Protein AF-A0A975U4R2-F1 (afdb_monomer_lite)

Structure (mmCIF, N/CA/C/O backbone):
data_AF-A0A975U4R2-F1
#
_entry.id   AF-A0A975U4R2-F1
#
loop_
_atom_site.group_PDB
_atom_site.id
_atom_site.type_symbol
_atom_site.label_atom_id
_atom_site.label_alt_id
_atom_site.label_comp_id
_atom_site.label_asym_id
_atom_site.label_entity_id
_atom_site.label_seq_id
_atom_site.pdbx_PDB_ins_code
_atom_site.Cartn_x
_atom_site.Cartn_y
_atom_site.Cartn_z
_atom_site.occupancy
_atom_site.B_iso_or_equiv
_atom_site.auth_seq_id
_atom_site.auth_comp_id
_atom_site.auth_asym_id
_atom_site.auth_atom_id
_atom_site.pdbx_PDB_model_num
ATOM 1 N N . MET A 1 1 ? -56.391 -4.829 39.766 1.00 62.28 1 MET A N 1
ATOM 2 C CA . MET A 1 1 ? -56.180 -4.933 38.301 1.00 62.28 1 MET A CA 1
ATOM 3 C C . MET A 1 1 ? -55.718 -3.611 37.673 1.00 62.28 1 MET A C 1
ATOM 5 O O . MET A 1 1 ? -54.663 -3.590 37.055 1.00 62.28 1 MET A O 1
ATOM 9 N N . LEU A 1 2 ? -56.421 -2.491 37.898 1.00 58.34 2 LEU A N 1
ATOM 10 C CA . LEU A 1 2 ? -56.101 -1.182 37.294 1.00 58.34 2 LEU A CA 1
ATOM 11 C C . LEU A 1 2 ? -54.727 -0.596 37.700 1.00 58.34 2 LEU A C 1
ATOM 13 O O . LEU A 1 2 ? -54.019 -0.041 36.864 1.00 58.34 2 LEU A O 1
ATOM 17 N N . GLY A 1 3 ? -54.318 -0.753 38.965 1.00 61.28 3 GLY A N 1
ATOM 18 C CA . GLY A 1 3 ? -53.015 -0.267 39.451 1.00 61.28 3 GLY A CA 1
ATOM 19 C C . GLY A 1 3 ? -51.815 -0.998 38.836 1.00 61.28 3 GLY A C 1
ATOM 20 O O . GLY A 1 3 ? -50.804 -0.376 38.520 1.00 61.28 3 GLY A O 1
ATOM 21 N N . LEU A 1 4 ? -51.959 -2.303 38.581 1.00 67.25 4 LEU A N 1
ATOM 22 C CA . LEU A 1 4 ? -50.925 -3.115 37.935 1.00 67.25 4 LEU A CA 1
ATOM 23 C C . LEU A 1 4 ? -50.748 -2.721 36.460 1.00 67.25 4 LEU A C 1
ATOM 25 O O . LEU A 1 4 ? -49.627 -2.664 35.960 1.00 67.25 4 LEU A O 1
ATOM 29 N N . LEU A 1 5 ? -51.858 -2.402 35.783 1.00 57.16 5 LEU A N 1
ATOM 30 C CA . LEU A 1 5 ? -51.864 -1.953 34.391 1.00 57.16 5 LEU A CA 1
ATOM 31 C C . LEU A 1 5 ? -51.196 -0.576 34.240 1.00 57.16 5 LEU A C 1
ATOM 33 O O . LEU A 1 5 ? -50.360 -0.395 33.360 1.00 57.16 5 LEU A O 1
ATOM 37 N N . LYS A 1 6 ? -51.497 0.370 35.144 1.00 51.03 6 LYS A N 1
ATOM 38 C CA . LYS A 1 6 ? -50.855 1.697 35.174 1.00 51.03 6 LYS A CA 1
ATOM 39 C C . LYS A 1 6 ? -49.347 1.608 35.415 1.00 51.03 6 LYS A C 1
ATOM 41 O O . LYS A 1 6 ? -48.592 2.321 34.761 1.00 51.03 6 LYS A O 1
ATOM 46 N N . LYS A 1 7 ? -48.905 0.715 36.310 1.00 69.69 7 LYS A N 1
ATOM 47 C CA . LYS A 1 7 ? -47.476 0.494 36.579 1.00 69.69 7 LYS A CA 1
ATOM 48 C C . LYS A 1 7 ? -46.746 -0.047 35.344 1.00 69.69 7 LYS A C 1
ATOM 50 O O . LYS A 1 7 ? -45.753 0.539 34.930 1.00 69.69 7 LYS A O 1
ATOM 55 N N . LYS A 1 8 ? -47.290 -1.088 34.701 1.00 69.00 8 LYS A N 1
ATOM 56 C CA . LYS A 1 8 ? -46.712 -1.661 33.471 1.00 69.00 8 LYS A CA 1
ATOM 57 C C . LYS A 1 8 ? -46.670 -0.663 32.312 1.00 69.00 8 LYS A C 1
ATOM 59 O O . LYS A 1 8 ? -45.694 -0.643 31.567 1.00 69.00 8 LYS A O 1
ATOM 64 N N . LEU A 1 9 ? -47.707 0.166 32.167 1.00 61.12 9 LEU A N 1
ATOM 65 C CA . LEU A 1 9 ? -47.753 1.202 31.135 1.00 61.12 9 LEU A CA 1
ATOM 66 C C . LEU A 1 9 ? -46.672 2.266 31.368 1.00 61.12 9 LEU A C 1
ATOM 68 O O . LEU A 1 9 ? -45.978 2.635 30.428 1.00 61.12 9 LEU A O 1
ATOM 72 N N . ARG A 1 10 ? -46.478 2.702 32.620 1.00 62.72 10 ARG A N 1
ATOM 73 C CA . ARG A 1 10 ? -45.435 3.671 32.984 1.00 62.72 10 ARG A CA 1
ATOM 74 C C . ARG A 1 10 ? -44.030 3.133 32.705 1.00 62.72 10 ARG A C 1
ATOM 76 O O . ARG A 1 10 ? -43.268 3.783 32.008 1.00 62.72 10 ARG A O 1
ATOM 83 N N . GLU A 1 11 ? -43.740 1.900 33.117 1.00 70.94 11 GLU A N 1
ATOM 84 C CA . GLU A 1 11 ? -42.451 1.243 32.840 1.00 70.94 11 GLU A CA 1
ATOM 85 C C . GLU A 1 11 ? -42.192 1.038 31.334 1.00 70.94 11 GLU A C 1
ATOM 87 O O . GLU A 1 11 ? -41.050 1.064 30.877 1.00 70.94 11 GLU A O 1
ATOM 92 N N . ALA A 1 12 ? -43.235 0.795 30.534 1.00 64.12 12 ALA A N 1
ATOM 93 C CA . ALA A 1 12 ? -43.109 0.687 29.081 1.00 64.12 12 ALA A CA 1
ATOM 94 C C . ALA A 1 12 ? -42.831 2.047 28.417 1.00 64.12 12 ALA A C 1
ATOM 96 O O . ALA A 1 12 ? -42.000 2.115 27.511 1.00 64.12 12 ALA A O 1
ATOM 97 N N . VAL A 1 13 ? -43.484 3.116 28.886 1.00 69.81 13 VAL A N 1
ATOM 98 C CA . VAL A 1 13 ? -43.231 4.492 28.433 1.00 69.81 13 VAL A CA 1
ATOM 99 C C . VAL A 1 13 ? -41.813 4.921 28.801 1.00 69.81 13 VAL A C 1
ATOM 101 O O . VAL A 1 13 ? -41.085 5.358 27.917 1.00 69.81 13 VAL A O 1
ATOM 104 N N . ASP A 1 14 ? -41.378 4.697 30.042 1.00 66.44 14 ASP A N 1
ATOM 105 C CA . ASP A 1 14 ? -40.034 5.067 30.501 1.00 66.44 14 ASP A CA 1
ATOM 106 C C . ASP A 1 14 ? -38.945 4.337 29.695 1.00 66.44 14 ASP A C 1
ATOM 108 O O . ASP A 1 14 ? -37.999 4.962 29.220 1.00 66.44 14 ASP A O 1
ATOM 112 N N . ARG A 1 15 ? -39.110 3.032 29.422 1.00 65.31 15 ARG A N 1
ATOM 113 C CA . ARG A 1 15 ? -38.182 2.278 28.553 1.00 65.31 15 ARG A CA 1
ATOM 114 C C . ARG A 1 15 ? -38.141 2.808 27.120 1.00 65.31 15 ARG A C 1
ATOM 116 O O . ARG A 1 15 ? -37.064 2.897 26.537 1.00 65.31 15 ARG A O 1
ATOM 123 N N . ARG A 1 16 ? -39.296 3.157 26.542 1.00 61.16 16 ARG A N 1
ATOM 124 C CA . ARG A 1 16 ? -39.385 3.707 25.178 1.00 61.16 16 ARG A CA 1
ATOM 125 C C . ARG A 1 16 ? -38.737 5.091 25.100 1.00 61.16 16 ARG A C 1
ATOM 127 O O . ARG A 1 16 ? -38.029 5.362 24.137 1.00 61.16 16 ARG A O 1
ATOM 134 N N . VAL A 1 17 ? -38.957 5.938 26.106 1.00 58.09 17 VAL A N 1
ATOM 135 C CA . VAL A 1 17 ? -38.355 7.275 26.209 1.00 58.09 17 VAL A CA 1
ATOM 136 C C . VAL A 1 17 ? -36.841 7.166 26.354 1.00 58.09 17 VAL A C 1
ATOM 138 O O . VAL A 1 17 ? -36.133 7.798 25.579 1.00 58.09 17 VAL A O 1
ATOM 141 N N . MET A 1 18 ? -36.338 6.308 27.246 1.00 46.59 18 MET A N 1
ATOM 142 C CA . MET A 1 18 ? -34.895 6.095 27.404 1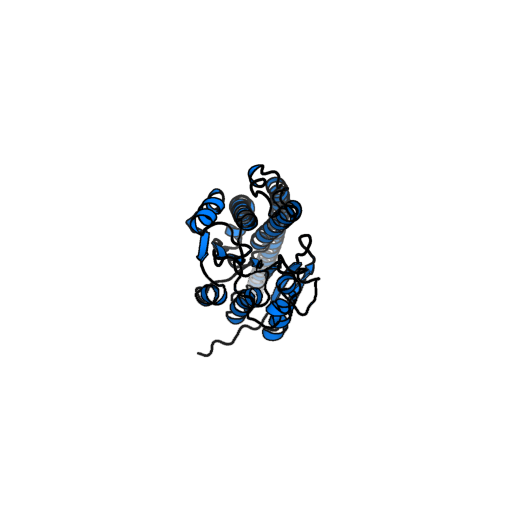.00 46.59 18 MET A CA 1
ATOM 143 C C . MET A 1 18 ? -34.253 5.564 26.119 1.00 46.59 18 MET A C 1
ATOM 145 O O . MET A 1 18 ? -33.234 6.089 25.696 1.00 46.59 18 MET A O 1
ATOM 149 N N . HIS A 1 19 ? -34.880 4.601 25.437 1.00 51.25 19 HIS A N 1
ATOM 150 C CA . HIS A 1 19 ? -34.378 4.090 24.158 1.00 51.25 19 HIS A CA 1
ATOM 151 C C . HIS A 1 19 ? -34.321 5.169 23.063 1.00 51.25 19 HIS A C 1
ATOM 153 O O . HIS A 1 19 ? -33.329 5.271 22.345 1.00 51.25 19 HIS A O 1
ATOM 159 N N . LEU A 1 20 ? -35.361 6.003 22.950 1.00 46.84 20 LEU A N 1
ATOM 160 C CA . LEU A 1 20 ? -35.392 7.115 21.995 1.00 46.84 20 LEU A CA 1
ATOM 161 C C . LEU A 1 20 ? -34.376 8.207 22.352 1.00 46.84 20 LEU A C 1
ATOM 163 O O . LEU A 1 20 ? -33.762 8.770 21.450 1.00 46.84 20 LEU A O 1
ATOM 167 N N . MET A 1 21 ? -34.173 8.488 23.643 1.00 40.03 21 MET A N 1
ATOM 168 C CA . MET A 1 21 ? -33.148 9.421 24.113 1.00 40.03 21 MET A CA 1
ATOM 169 C C . MET A 1 21 ? -31.747 8.905 23.802 1.00 40.03 21 MET A C 1
ATOM 171 O O . MET A 1 21 ? -30.967 9.663 23.243 1.00 40.03 21 MET A O 1
ATOM 175 N N . THR A 1 22 ? -31.446 7.630 24.062 1.00 40.78 22 THR A N 1
ATOM 176 C CA . THR A 1 22 ? -30.162 7.015 23.692 1.00 40.78 22 THR A CA 1
ATOM 177 C C . THR A 1 22 ? -29.929 7.105 22.186 1.00 40.78 22 THR A C 1
ATOM 179 O O . THR A 1 22 ? -28.934 7.674 21.769 1.00 40.78 22 THR A O 1
ATOM 182 N N . GLN A 1 23 ? -30.896 6.703 21.352 1.00 42.53 23 GLN A N 1
ATOM 183 C CA . GLN A 1 23 ? -30.763 6.825 19.893 1.00 42.53 23 GLN A CA 1
ATOM 184 C C . GLN A 1 23 ? -30.583 8.273 19.413 1.00 42.53 23 GLN A C 1
ATOM 186 O O . GLN A 1 23 ? -29.905 8.523 18.415 1.00 42.53 23 GLN A O 1
ATOM 191 N N . HIS A 1 24 ? -31.231 9.236 20.069 1.00 37.69 24 HIS A N 1
ATOM 192 C CA . HIS A 1 24 ? -31.111 10.647 19.719 1.00 37.69 24 HIS A CA 1
ATOM 193 C C . HIS A 1 24 ? -29.757 11.220 20.144 1.00 37.69 24 HIS A C 1
ATOM 195 O O . HIS A 1 24 ? -29.150 11.948 19.362 1.00 37.69 24 HIS A O 1
ATOM 201 N N . VAL A 1 25 ? -29.277 10.846 21.334 1.00 41.00 25 VAL A N 1
ATOM 202 C CA . VAL A 1 25 ? -27.939 11.162 21.841 1.00 41.00 25 VAL A CA 1
ATOM 203 C C . VAL A 1 25 ? -26.887 10.543 20.930 1.00 41.00 25 VAL A C 1
ATOM 205 O O . VAL A 1 25 ? -26.056 11.287 20.440 1.00 41.00 25 VAL A O 1
ATOM 208 N N . ASP A 1 26 ? -26.985 9.269 20.557 1.00 42.38 26 ASP A N 1
ATOM 209 C CA . ASP A 1 26 ? -26.039 8.612 19.643 1.00 42.38 26 ASP A CA 1
ATOM 210 C C . ASP A 1 26 ? -25.996 9.295 18.267 1.00 42.38 26 ASP A C 1
ATOM 212 O O . ASP A 1 26 ? -24.933 9.478 17.676 1.00 42.38 26 ASP A O 1
ATOM 216 N N . ARG A 1 27 ? -27.145 9.752 17.745 1.00 43.62 27 ARG A N 1
ATOM 217 C CA . ARG A 1 27 ? -27.193 10.523 16.487 1.00 43.62 27 ARG A CA 1
ATOM 218 C C . ARG A 1 27 ? -26.666 11.948 16.628 1.00 43.62 27 ARG A C 1
ATOM 220 O O . ARG A 1 27 ? -26.185 12.504 15.641 1.00 43.62 27 ARG A O 1
ATOM 227 N N . LEU A 1 28 ? -26.834 12.583 17.786 1.00 39.56 28 LEU A N 1
ATOM 228 C CA . LEU A 1 28 ? -26.305 13.919 18.076 1.00 39.56 28 LEU A CA 1
ATOM 229 C C . LEU A 1 28 ? -24.800 13.861 18.288 1.00 39.56 28 LEU A C 1
ATOM 231 O O . LEU A 1 28 ? -24.090 14.583 17.604 1.00 39.56 28 LEU A O 1
ATOM 235 N N . VAL A 1 29 ? -24.336 12.954 19.143 1.00 45.94 29 VAL A N 1
ATOM 236 C CA . VAL A 1 29 ? -22.928 12.629 19.366 1.00 45.94 29 VAL A CA 1
ATOM 237 C C . VAL A 1 29 ? -22.291 12.241 18.043 1.00 45.94 29 VAL A C 1
ATOM 239 O O . VAL A 1 29 ? -21.337 12.881 17.643 1.00 45.94 29 VAL A O 1
ATOM 242 N N . GLY A 1 30 ? -22.876 11.322 17.274 1.00 42.00 30 GLY A N 1
ATOM 243 C CA . GLY A 1 30 ? -22.347 10.953 15.962 1.00 42.00 30 GLY A CA 1
ATOM 244 C C . GLY A 1 30 ? -22.301 12.114 14.960 1.00 42.00 30 GLY A C 1
ATOM 245 O O . GLY A 1 30 ? -21.400 12.161 14.133 1.00 42.00 30 GLY A O 1
ATOM 246 N N . ARG A 1 31 ? -23.246 13.067 15.005 1.00 46.72 31 ARG A N 1
ATOM 247 C CA . ARG A 1 31 ? -23.202 14.276 14.156 1.00 46.72 31 ARG A CA 1
ATOM 248 C C . ARG A 1 31 ? -22.157 15.284 14.625 1.00 46.72 31 ARG A C 1
ATOM 250 O O . ARG A 1 31 ? -21.470 15.832 13.778 1.00 46.72 31 ARG A O 1
ATOM 257 N N . LEU A 1 32 ? -22.047 15.511 15.930 1.00 45.94 32 LEU A N 1
ATOM 258 C CA . LEU A 1 32 ? -21.044 16.386 16.540 1.00 45.94 32 LEU A CA 1
ATOM 259 C C . LEU A 1 32 ? -19.639 15.843 16.301 1.00 45.94 32 LEU A C 1
ATOM 261 O O . LEU A 1 32 ? -18.788 16.583 15.840 1.00 45.94 32 LEU A O 1
ATOM 265 N N . VAL A 1 33 ? -19.445 14.541 16.507 1.00 50.06 33 VAL A N 1
ATOM 266 C CA . VAL A 1 33 ? -18.210 13.822 16.200 1.00 50.06 33 VAL A CA 1
ATOM 267 C C . VAL A 1 33 ? -17.897 13.944 14.711 1.00 50.06 33 VAL A C 1
ATOM 269 O O . VAL A 1 33 ? -16.823 14.407 14.383 1.00 50.06 33 VAL A O 1
ATOM 272 N N . ARG A 1 34 ? -18.834 13.673 13.790 1.00 51.69 34 ARG A N 1
ATOM 273 C CA . ARG A 1 34 ? -18.576 13.850 12.345 1.00 51.69 34 ARG A CA 1
ATOM 274 C C . ARG A 1 34 ? -18.271 15.291 11.931 1.00 51.69 34 ARG A C 1
ATOM 276 O O . ARG A 1 34 ? -17.441 15.480 11.054 1.00 51.69 34 ARG A O 1
ATOM 283 N N . GLN A 1 35 ? -18.945 16.284 12.511 1.00 52.00 35 GLN A N 1
ATOM 284 C CA . GLN A 1 35 ? -18.679 17.693 12.210 1.00 52.00 35 GLN A CA 1
ATOM 285 C C . GLN A 1 35 ? -17.310 18.106 12.742 1.00 52.00 35 GLN A C 1
ATOM 287 O O . GLN A 1 35 ? -16.526 18.687 12.009 1.00 52.00 35 GLN A O 1
ATOM 292 N N . GLN A 1 36 ? -17.003 17.741 13.983 1.00 52.78 36 GLN A N 1
ATOM 293 C CA . GLN A 1 36 ? -15.712 18.010 14.591 1.00 52.78 36 GLN A CA 1
ATOM 294 C C . GLN A 1 36 ? -14.584 17.290 13.850 1.00 52.78 36 GLN A C 1
ATOM 296 O O . GLN A 1 36 ? -13.558 17.896 13.587 1.00 52.78 36 GLN A O 1
ATOM 301 N N . MET A 1 37 ? -14.811 16.054 13.406 1.00 53.97 37 MET A N 1
ATOM 302 C CA . MET A 1 37 ? -13.881 15.327 12.547 1.00 53.97 37 MET A CA 1
ATOM 303 C C . MET A 1 37 ? -13.734 15.993 11.182 1.00 53.97 37 MET A C 1
ATOM 305 O O . MET A 1 37 ? -12.632 16.025 10.663 1.00 53.97 37 MET A O 1
ATOM 309 N N . ALA A 1 38 ? -14.797 16.543 10.590 1.00 55.06 38 ALA A N 1
ATOM 310 C CA . ALA A 1 38 ? -14.693 17.307 9.347 1.00 55.06 38 ALA A CA 1
ATOM 311 C C . ALA A 1 38 ? -13.878 18.600 9.538 1.00 55.06 38 ALA A C 1
ATOM 313 O O . ALA A 1 38 ? -13.032 18.911 8.704 1.00 55.06 38 ALA A O 1
ATOM 314 N N . ASP A 1 39 ? -14.080 19.308 10.649 1.00 55.25 39 ASP A N 1
ATOM 315 C CA . ASP A 1 39 ? -13.330 20.519 10.995 1.00 55.25 39 ASP A CA 1
ATOM 316 C C . ASP A 1 39 ? -11.854 20.187 11.316 1.00 55.25 39 ASP A C 1
ATOM 318 O O . ASP A 1 39 ? -10.938 20.900 10.903 1.00 55.25 39 ASP A O 1
ATOM 322 N N . GLU A 1 40 ? -11.602 19.064 11.995 1.00 55.19 40 GLU A N 1
ATOM 323 C CA . GLU A 1 40 ? -10.268 18.518 12.262 1.00 55.19 40 GLU A CA 1
ATOM 324 C C . GLU A 1 40 ? -9.593 18.048 10.970 1.00 55.19 40 GLU A C 1
ATOM 326 O O . GLU A 1 40 ? -8.418 18.334 10.784 1.00 55.19 40 GLU A O 1
ATOM 331 N N . LEU A 1 41 ? -10.314 17.411 10.041 1.00 55.06 41 LEU A N 1
ATOM 332 C CA . LEU A 1 41 ? -9.821 17.042 8.708 1.00 55.06 41 LEU A CA 1
ATOM 333 C C . LEU A 1 41 ? -9.442 18.271 7.876 1.00 55.06 41 LEU A C 1
ATOM 335 O O . LEU A 1 41 ? -8.426 18.254 7.185 1.00 55.06 41 LEU A O 1
ATOM 339 N N . GLU A 1 42 ? -10.214 19.350 7.961 1.00 59.06 42 GLU A N 1
ATOM 340 C CA . GLU A 1 42 ? -9.899 20.603 7.272 1.00 59.06 42 GLU A CA 1
ATOM 341 C C . GLU A 1 42 ? -8.670 21.295 7.895 1.00 59.06 42 GLU A C 1
ATOM 343 O O . GLU A 1 42 ? -7.787 21.776 7.184 1.00 59.06 42 GLU A O 1
ATOM 348 N N . SER A 1 43 ? -8.542 21.254 9.225 1.00 51.91 43 SER A N 1
ATOM 349 C CA . SER A 1 43 ? -7.335 21.691 9.941 1.00 51.91 43 SER A CA 1
ATOM 350 C C . SER A 1 43 ? -6.108 20.834 9.581 1.00 51.91 43 SER A C 1
ATOM 352 O O . SER A 1 43 ? -5.027 21.361 9.305 1.00 51.91 43 SER A O 1
ATOM 354 N N . LEU A 1 44 ? -6.288 19.510 9.497 1.00 51.88 44 LEU A N 1
ATOM 355 C CA . LEU A 1 44 ? -5.279 18.545 9.058 1.00 51.88 44 LEU A CA 1
ATOM 356 C C . LEU A 1 44 ? -4.806 18.863 7.639 1.00 51.88 44 LEU A C 1
ATOM 358 O O . LEU A 1 44 ? -3.603 18.894 7.407 1.00 51.88 44 LEU A O 1
ATOM 362 N N . ARG A 1 45 ? -5.714 19.169 6.706 1.00 54.31 45 ARG A N 1
ATOM 363 C CA . ARG A 1 45 ? -5.367 19.578 5.334 1.00 54.31 45 ARG A CA 1
ATOM 364 C C . ARG A 1 45 ? -4.478 20.821 5.298 1.00 54.31 45 ARG A C 1
ATOM 366 O O . ARG A 1 45 ? -3.518 20.846 4.532 1.00 54.31 45 ARG A O 1
ATOM 373 N N . GLY A 1 46 ? -4.728 21.806 6.163 1.00 47.78 46 GLY A N 1
ATOM 374 C CA . GLY A 1 46 ? -3.855 22.975 6.322 1.00 47.78 46 GLY A CA 1
ATOM 375 C C . GLY A 1 46 ? -2.465 22.633 6.879 1.00 47.78 46 GLY A C 1
ATOM 376 O O . GLY A 1 46 ? -1.470 23.222 6.463 1.00 47.78 46 GLY A O 1
ATOM 377 N N . GLY A 1 47 ? -2.380 21.650 7.783 1.00 42.75 47 GLY A N 1
ATOM 378 C CA . GLY A 1 47 ? -1.126 21.159 8.369 1.00 42.75 47 GLY A CA 1
ATOM 379 C C . GLY A 1 47 ? -0.370 20.124 7.525 1.00 42.75 47 GLY A C 1
ATOM 380 O O . GLY A 1 47 ? 0.804 19.872 7.792 1.00 42.75 47 GLY A O 1
ATOM 381 N N . LEU A 1 48 ? -1.015 19.529 6.519 1.00 45.91 48 LEU A N 1
ATOM 382 C CA . LEU A 1 48 ? -0.446 18.583 5.550 1.00 45.91 48 LEU A CA 1
ATOM 383 C C . LEU A 1 48 ? 0.116 19.277 4.300 1.00 45.91 48 LEU A C 1
ATOM 385 O O . LEU A 1 48 ? 0.645 18.592 3.425 1.00 45.91 48 LEU A O 1
ATOM 389 N N . ALA A 1 49 ? 0.020 20.611 4.211 1.00 44.69 49 ALA A N 1
ATOM 390 C CA . ALA A 1 49 ? 0.590 21.387 3.116 1.00 44.69 49 ALA A CA 1
ATOM 391 C C . ALA A 1 49 ? 2.068 21.014 2.899 1.00 44.69 49 ALA A C 1
ATOM 393 O O . ALA A 1 49 ? 2.888 21.039 3.823 1.00 44.69 49 ALA A O 1
ATOM 394 N N . VAL A 1 50 ? 2.374 20.624 1.660 1.00 46.25 50 VAL A N 1
ATOM 395 C CA . VAL A 1 50 ? 3.606 19.946 1.220 1.00 46.25 50 VAL A CA 1
ATOM 396 C C . VAL A 1 50 ? 4.775 20.928 1.032 1.00 46.25 50 VAL A C 1
ATOM 398 O O . VAL A 1 50 ? 5.689 20.688 0.253 1.00 46.25 50 VAL A O 1
ATOM 401 N N . ASP A 1 51 ? 4.782 22.034 1.776 1.00 43.69 51 ASP A N 1
ATOM 402 C CA . ASP A 1 51 ? 5.860 23.029 1.767 1.00 43.69 51 ASP A CA 1
ATOM 403 C C . ASP A 1 51 ? 6.919 22.695 2.834 1.00 43.69 51 ASP A C 1
ATOM 405 O O . ASP A 1 51 ? 7.369 23.561 3.585 1.00 43.69 51 ASP A O 1
ATOM 409 N N . ASP A 1 52 ? 7.313 21.420 2.948 1.00 44.72 52 ASP A N 1
ATOM 410 C CA . ASP A 1 52 ? 8.510 21.067 3.714 1.00 44.72 52 ASP A CA 1
ATOM 411 C C . ASP A 1 52 ? 9.734 21.213 2.793 1.00 44.72 52 ASP A C 1
ATOM 413 O O . ASP A 1 52 ? 9.897 20.410 1.871 1.00 44.72 52 ASP A O 1
ATOM 417 N N . PRO A 1 53 ? 10.632 22.190 3.014 1.00 41.19 53 PRO A N 1
ATOM 418 C CA . PRO A 1 53 ? 11.834 22.352 2.196 1.00 41.19 53 PRO A CA 1
ATOM 419 C C . PRO A 1 53 ? 12.766 21.125 2.229 1.00 41.19 53 PRO A C 1
ATOM 421 O O . PRO A 1 53 ? 13.649 21.020 1.383 1.00 41.19 53 PRO A O 1
ATOM 424 N N . ARG A 1 54 ? 12.563 20.165 3.145 1.00 44.69 54 ARG A N 1
ATOM 425 C CA . ARG A 1 54 ? 13.267 18.867 3.184 1.00 44.69 54 ARG A CA 1
ATOM 426 C C . ARG A 1 54 ? 12.695 17.823 2.218 1.00 44.69 54 ARG A C 1
ATOM 428 O O . ARG A 1 54 ? 13.321 16.784 2.014 1.00 44.69 54 ARG A O 1
ATOM 435 N N . TYR A 1 55 ? 11.527 18.074 1.623 1.00 44.50 55 TYR A N 1
ATOM 436 C CA . TYR A 1 55 ? 11.012 17.292 0.493 1.00 44.50 55 TYR A CA 1
ATOM 437 C C . TYR A 1 55 ? 11.889 17.495 -0.754 1.00 44.50 55 TYR A C 1
ATOM 439 O O . TYR A 1 55 ? 12.033 16.604 -1.588 1.00 44.50 55 TYR A O 1
ATOM 447 N N . VAL A 1 56 ? 12.568 18.644 -0.823 1.00 37.56 56 VAL A N 1
ATOM 448 C CA . VAL A 1 56 ? 13.533 19.018 -1.860 1.00 37.56 56 VAL A CA 1
ATOM 449 C C . VAL A 1 56 ? 14.903 18.413 -1.526 1.00 37.56 56 VAL A C 1
ATOM 451 O O . VAL A 1 56 ? 15.843 19.106 -1.148 1.00 37.56 56 VAL A O 1
ATOM 454 N N . GLY A 1 57 ? 14.997 17.084 -1.584 1.00 39.41 57 GLY A N 1
ATOM 455 C CA . GLY A 1 57 ? 16.205 16.347 -1.195 1.00 39.41 57 GLY A CA 1
ATOM 456 C C . GLY A 1 57 ? 16.644 15.245 -2.154 1.00 39.41 57 GLY A C 1
ATOM 457 O O . GLY A 1 57 ? 17.775 14.777 -2.040 1.00 39.41 57 GLY A O 1
ATOM 458 N N . SER A 1 58 ? 15.817 14.836 -3.118 1.00 41.25 58 SER A N 1
ATOM 459 C CA . SER A 1 58 ? 16.283 13.961 -4.189 1.00 41.25 58 SER A CA 1
ATOM 460 C C . SER A 1 58 ? 16.964 14.831 -5.245 1.00 41.25 58 SER A C 1
ATOM 462 O O . SER A 1 58 ? 16.350 15.695 -5.872 1.00 41.25 58 SER A O 1
ATOM 464 N N . GLN A 1 59 ? 18.259 14.614 -5.482 1.00 42.06 59 GLN A N 1
ATOM 465 C CA . GLN A 1 59 ? 18.758 14.844 -6.833 1.00 42.06 59 GLN A CA 1
ATOM 466 C C . GLN A 1 59 ? 17.866 13.985 -7.722 1.00 42.06 59 GLN A C 1
ATOM 468 O O . GLN A 1 59 ? 17.903 12.762 -7.608 1.00 42.06 59 GLN A O 1
ATOM 473 N N . GLY A 1 60 ? 16.952 14.612 -8.462 1.00 42.00 60 GLY A N 1
ATOM 474 C CA . GLY A 1 60 ? 15.961 13.855 -9.210 1.00 42.00 60 GLY A CA 1
ATOM 475 C C . GLY A 1 60 ? 16.623 12.848 -10.137 1.00 42.00 60 GLY A C 1
ATOM 476 O O . GLY A 1 60 ? 17.781 13.016 -10.522 1.00 42.00 60 GLY A O 1
ATOM 477 N N . TRP A 1 61 ? 15.856 11.829 -10.515 1.00 40.22 61 TRP A N 1
ATOM 478 C CA . TRP A 1 61 ? 16.258 10.694 -11.353 1.00 40.22 61 TRP A CA 1
ATOM 479 C C . TRP A 1 61 ? 17.100 11.054 -12.591 1.00 40.22 61 TRP A C 1
ATOM 481 O O . TRP A 1 61 ? 17.838 10.223 -13.108 1.00 40.22 61 TRP A O 1
ATOM 491 N N . THR A 1 62 ? 16.996 12.293 -13.073 1.00 45.62 62 THR A N 1
ATOM 492 C CA . THR A 1 62 ? 17.629 12.789 -14.299 1.00 45.62 62 THR A CA 1
ATOM 493 C C . THR A 1 62 ? 18.879 13.647 -14.069 1.00 45.62 62 THR A C 1
ATOM 495 O O . THR A 1 62 ? 19.505 14.066 -15.039 1.00 45.62 62 THR A O 1
ATOM 498 N N . GLY A 1 63 ? 19.231 13.981 -12.821 1.00 39.78 63 GLY A N 1
ATOM 499 C CA . GLY A 1 63 ? 20.268 14.977 -12.514 1.00 39.78 63 GLY A CA 1
ATOM 500 C C . GLY A 1 63 ? 19.869 16.435 -12.813 1.00 39.78 63 GLY A C 1
ATOM 501 O O . GLY A 1 63 ? 20.671 17.338 -12.589 1.00 39.78 63 GLY A O 1
ATOM 502 N N . TYR A 1 64 ? 18.632 16.686 -13.269 1.00 45.38 64 TYR A N 1
ATOM 503 C CA . TYR A 1 64 ? 18.079 18.017 -13.584 1.00 45.38 64 TYR A CA 1
ATOM 504 C C . TYR A 1 64 ? 16.938 18.453 -12.636 1.00 45.38 64 TYR A C 1
ATOM 506 O O . TYR A 1 64 ? 16.207 19.396 -12.933 1.00 45.38 64 TYR A O 1
ATOM 514 N N . GLY A 1 65 ? 16.798 17.791 -11.481 1.00 52.56 65 GLY A N 1
ATOM 515 C CA . GLY A 1 65 ? 15.644 17.916 -10.578 1.00 52.56 65 GLY A CA 1
ATOM 516 C C . GLY A 1 65 ? 14.675 16.745 -10.742 1.00 52.56 65 GLY A C 1
ATOM 517 O O . GLY A 1 65 ? 14.801 15.965 -11.685 1.00 52.56 65 GLY A O 1
ATOM 518 N N . ASP A 1 66 ? 13.763 16.559 -9.787 1.00 59.00 66 ASP A N 1
ATOM 519 C CA . ASP A 1 66 ? 12.788 15.463 -9.821 1.00 59.00 66 ASP A CA 1
ATOM 520 C C . ASP A 1 66 ? 11.578 15.865 -10.685 1.00 59.00 66 ASP A C 1
ATOM 522 O O . ASP A 1 66 ? 10.767 16.686 -10.241 1.00 59.00 66 ASP A O 1
ATOM 526 N N . PRO A 1 67 ? 11.435 15.336 -11.920 1.00 60.03 67 PRO A N 1
ATOM 527 C CA . PRO A 1 67 ? 10.301 15.674 -12.782 1.00 60.03 67 PRO A CA 1
ATOM 528 C C . PRO A 1 67 ? 8.964 15.198 -12.195 1.00 60.03 67 PRO A C 1
ATOM 530 O O . PRO A 1 67 ? 7.910 15.665 -12.624 1.00 60.03 67 PRO A O 1
ATOM 533 N N . PHE A 1 68 ? 9.007 14.313 -11.196 1.00 65.75 68 PHE A N 1
ATOM 534 C CA . PHE A 1 68 ? 7.852 13.773 -10.500 1.00 65.75 68 PHE A CA 1
ATOM 535 C C . PHE A 1 68 ? 7.636 14.410 -9.124 1.00 65.75 68 PHE A C 1
ATOM 537 O O . PHE A 1 68 ? 6.731 13.992 -8.417 1.00 65.75 68 PHE A O 1
ATOM 544 N N . ALA A 1 69 ? 8.344 15.486 -8.758 1.00 68.38 69 ALA A N 1
ATOM 545 C CA . ALA A 1 69 ? 8.145 16.151 -7.463 1.00 68.38 69 ALA A CA 1
ATOM 546 C C . ALA A 1 69 ? 6.672 16.532 -7.194 1.00 68.38 69 ALA A C 1
ATOM 548 O O . ALA A 1 69 ? 6.173 16.374 -6.080 1.00 68.38 69 ALA A O 1
ATOM 549 N N . PHE A 1 70 ? 5.952 16.991 -8.227 1.00 71.88 70 PHE A N 1
ATOM 550 C CA . PHE A 1 70 ? 4.516 17.284 -8.142 1.00 71.88 70 PHE A CA 1
ATOM 551 C C . PHE A 1 70 ? 3.663 16.025 -7.936 1.00 71.88 70 PHE A C 1
ATOM 553 O O . PHE A 1 70 ? 2.661 16.081 -7.226 1.00 71.88 70 PHE A O 1
ATOM 560 N N . HIS A 1 71 ? 4.054 14.903 -8.550 1.00 81.12 71 HIS A N 1
ATOM 561 C CA . HIS A 1 71 ? 3.416 13.601 -8.350 1.00 81.12 71 HIS A CA 1
ATOM 562 C C . HIS A 1 71 ? 3.605 13.132 -6.913 1.00 81.12 71 HIS A C 1
ATOM 564 O O . HIS A 1 71 ? 2.614 12.906 -6.230 1.00 81.12 71 HIS A O 1
ATOM 570 N N . THR A 1 72 ? 4.845 13.097 -6.423 1.00 77.12 72 THR A N 1
ATOM 571 C CA . THR A 1 72 ? 5.165 12.643 -5.065 1.00 77.12 72 THR A CA 1
ATOM 572 C C . THR A 1 72 ? 4.413 13.476 -4.020 1.00 77.12 72 THR A C 1
ATOM 574 O O . THR A 1 72 ? 3.808 12.929 -3.097 1.00 77.12 72 THR A O 1
ATOM 577 N N . ALA A 1 73 ? 4.348 14.800 -4.208 1.00 74.31 73 ALA A N 1
ATOM 578 C CA . ALA A 1 73 ? 3.576 15.690 -3.343 1.00 74.31 73 ALA A CA 1
ATOM 579 C C . ALA A 1 73 ? 2.063 15.397 -3.371 1.00 74.31 73 ALA A C 1
ATOM 581 O O . ALA A 1 73 ? 1.422 15.345 -2.317 1.00 74.31 73 ALA A O 1
ATOM 582 N N . ALA A 1 74 ? 1.487 15.186 -4.560 1.00 79.56 74 ALA A N 1
ATOM 583 C CA . ALA A 1 74 ? 0.076 14.835 -4.710 1.00 79.56 74 ALA A CA 1
ATOM 584 C C . ALA A 1 74 ? -0.243 13.464 -4.090 1.00 79.56 74 ALA A C 1
ATOM 586 O O . ALA A 1 74 ? -1.230 13.340 -3.363 1.00 79.56 74 ALA A O 1
ATOM 587 N N . ALA A 1 75 ? 0.619 12.466 -4.306 1.00 85.75 75 ALA A N 1
ATOM 588 C CA . ALA A 1 75 ? 0.503 11.133 -3.726 1.00 85.75 75 ALA A CA 1
ATOM 589 C C . ALA A 1 75 ? 0.539 11.190 -2.194 1.00 85.75 75 ALA A C 1
ATOM 591 O O . ALA A 1 75 ? -0.391 10.723 -1.537 1.00 85.75 75 ALA A O 1
ATOM 592 N N . ALA A 1 76 ? 1.541 11.860 -1.613 1.00 83.06 76 ALA A N 1
ATOM 593 C CA . ALA A 1 76 ? 1.652 12.024 -0.165 1.00 83.06 76 ALA A CA 1
ATOM 594 C C . ALA A 1 76 ? 0.425 12.729 0.441 1.00 83.06 76 ALA A C 1
ATOM 596 O O . ALA A 1 76 ? -0.068 12.317 1.492 1.00 83.06 76 ALA A O 1
ATOM 597 N N . SER A 1 77 ? -0.103 13.758 -0.231 1.00 81.38 77 SER A N 1
ATOM 598 C CA . SER A 1 77 ? -1.318 14.452 0.206 1.00 81.38 77 SER A CA 1
ATOM 599 C C . SER A 1 77 ? -2.543 13.529 0.182 1.00 81.38 77 SER A C 1
ATOM 601 O O . SER A 1 77 ? -3.259 13.425 1.179 1.00 81.38 77 SER A O 1
ATOM 603 N N . ALA A 1 78 ? -2.759 12.792 -0.909 1.00 88.44 78 ALA A N 1
ATOM 604 C CA . ALA A 1 78 ? -3.906 11.898 -1.040 1.00 88.44 78 ALA A CA 1
ATOM 605 C C . ALA A 1 78 ? -3.841 10.666 -0.120 1.00 88.44 78 ALA A C 1
ATOM 607 O O . ALA A 1 78 ? -4.879 10.180 0.345 1.00 88.44 78 ALA A O 1
ATOM 608 N N . LEU A 1 79 ? -2.636 10.159 0.151 1.00 93.19 79 LEU A N 1
ATOM 609 C CA . LEU A 1 79 ? -2.395 9.107 1.136 1.00 93.19 79 LEU A CA 1
ATOM 610 C C . LEU A 1 79 ? -2.685 9.606 2.552 1.00 93.19 79 LEU A C 1
ATOM 612 O O . LEU A 1 79 ? -3.327 8.898 3.326 1.00 93.19 79 LEU A O 1
ATOM 616 N N . ALA A 1 80 ? -2.301 10.843 2.878 1.00 87.25 80 ALA A N 1
ATOM 617 C CA . ALA A 1 80 ? -2.633 11.448 4.162 1.00 87.25 80 ALA A CA 1
ATOM 618 C C . ALA A 1 80 ? -4.153 11.594 4.359 1.00 87.25 80 ALA A C 1
ATOM 620 O O . ALA A 1 80 ? -4.659 11.298 5.443 1.00 87.25 80 ALA A O 1
ATOM 621 N N . GLU A 1 81 ? -4.900 11.958 3.309 1.00 87.81 81 GLU A N 1
ATOM 622 C CA . GLU A 1 81 ? -6.369 11.920 3.348 1.00 87.81 81 GLU A CA 1
ATOM 623 C C . GLU A 1 81 ? -6.907 10.499 3.566 1.00 87.81 81 GLU A C 1
ATOM 625 O O . GLU A 1 81 ? -7.859 10.313 4.321 1.00 87.81 81 GLU A O 1
ATOM 630 N N . GLY A 1 82 ? -6.288 9.489 2.947 1.00 93.19 82 GLY A N 1
ATOM 631 C CA . GLY A 1 82 ? -6.640 8.080 3.141 1.00 93.19 82 GLY A CA 1
ATOM 632 C C . GLY A 1 82 ? -6.431 7.613 4.583 1.00 93.19 82 GLY A C 1
ATOM 633 O O . GLY A 1 82 ? -7.318 6.991 5.168 1.00 93.19 82 GLY A O 1
ATOM 634 N N . VAL A 1 83 ? -5.298 7.970 5.198 1.00 93.06 83 VAL A N 1
ATOM 635 C CA . VAL A 1 83 ? -5.030 7.710 6.624 1.00 93.06 83 VAL A CA 1
ATOM 636 C C . VAL A 1 83 ? -6.097 8.375 7.486 1.00 93.06 83 VAL A C 1
ATOM 638 O O . VAL A 1 83 ? -6.687 7.732 8.357 1.00 93.06 83 VAL A O 1
ATOM 641 N N . ALA A 1 84 ? -6.395 9.643 7.212 1.00 87.81 84 ALA A N 1
ATOM 642 C CA . ALA A 1 84 ? -7.390 10.378 7.969 1.00 87.81 84 ALA A CA 1
ATOM 643 C C . ALA A 1 84 ? -8.801 9.791 7.791 1.00 87.81 84 ALA A C 1
ATOM 645 O O . ALA A 1 84 ? -9.564 9.755 8.751 1.00 87.81 84 ALA A O 1
ATOM 646 N N . ALA A 1 85 ? -9.130 9.235 6.622 1.00 89.81 85 ALA A N 1
ATOM 647 C CA . ALA A 1 85 ? -10.362 8.481 6.396 1.00 89.81 85 ALA A CA 1
ATOM 648 C C . ALA A 1 85 ? -10.397 7.153 7.176 1.00 89.81 85 ALA A C 1
ATOM 650 O O . ALA A 1 85 ? -11.448 6.786 7.701 1.00 89.81 85 ALA A O 1
ATOM 651 N N . CYS A 1 86 ? -9.268 6.450 7.319 1.00 91.38 86 CYS A N 1
ATOM 652 C CA . CYS A 1 86 ? -9.190 5.225 8.128 1.00 91.38 86 CYS A CA 1
ATOM 653 C C . CYS A 1 86 ? -9.475 5.494 9.610 1.00 91.38 86 CYS A C 1
ATOM 655 O O . CYS A 1 86 ? -10.214 4.748 10.251 1.00 91.38 86 CYS A O 1
ATOM 657 N N . TYR A 1 87 ? -8.915 6.576 10.157 1.00 86.81 87 TYR A N 1
ATOM 658 C CA . TYR A 1 87 ? -9.253 7.055 11.502 1.00 86.81 87 TYR A CA 1
ATOM 659 C C . TYR A 1 87 ? -10.688 7.590 11.550 1.00 86.81 87 TYR A C 1
ATOM 661 O O . TYR A 1 87 ? -11.424 7.357 12.505 1.00 86.81 87 TYR A O 1
ATOM 669 N N . GLY A 1 88 ? -11.085 8.292 10.491 1.00 82.12 88 GLY A N 1
ATOM 670 C CA . GLY A 1 88 ? -12.322 9.044 10.397 1.00 82.12 88 GLY A CA 1
ATOM 671 C C . GLY A 1 88 ? -13.586 8.181 10.366 1.00 82.12 88 GLY A C 1
ATOM 672 O O . GLY A 1 88 ? -14.641 8.538 10.890 1.00 82.12 88 GLY A O 1
ATOM 673 N N . PHE A 1 89 ? -13.471 7.024 9.728 1.00 85.19 89 PHE A N 1
ATOM 674 C CA . PHE A 1 89 ? -14.572 6.094 9.513 1.00 85.19 89 PHE A CA 1
ATOM 675 C C . PHE A 1 89 ? -14.386 4.777 10.260 1.00 85.19 89 PHE A C 1
ATOM 677 O O . PHE A 1 89 ? -15.115 3.829 9.986 1.00 85.19 89 PHE A O 1
ATOM 684 N N . ASP A 1 90 ? -13.438 4.744 11.202 1.00 83.94 90 ASP A N 1
ATOM 685 C CA . ASP A 1 90 ? -13.155 3.590 12.056 1.00 83.94 90 ASP A CA 1
ATOM 686 C C . ASP A 1 90 ? -12.908 2.296 11.258 1.00 83.94 90 ASP A C 1
ATOM 688 O O . ASP A 1 90 ? -13.416 1.220 11.565 1.00 83.94 90 ASP A O 1
ATOM 692 N N . VAL A 1 91 ? -12.125 2.406 10.180 1.00 90.56 91 VAL A N 1
ATOM 693 C CA . VAL A 1 91 ? -11.733 1.240 9.380 1.00 90.56 91 VAL A CA 1
ATOM 694 C C . VAL A 1 91 ? -10.630 0.501 10.124 1.00 90.56 91 VAL A C 1
ATOM 696 O O . VAL A 1 91 ? -9.542 1.042 10.311 1.00 90.56 91 VAL A O 1
ATOM 699 N N . ASP A 1 92 ? -10.903 -0.718 10.581 1.00 90.94 92 ASP A N 1
ATOM 700 C CA . ASP A 1 92 ? -9.957 -1.479 11.399 1.00 90.94 92 ASP A CA 1
ATOM 701 C C . ASP A 1 92 ? -8.703 -1.939 10.622 1.00 90.94 92 ASP A C 1
ATOM 703 O O . ASP A 1 92 ? -8.749 -2.192 9.418 1.00 90.94 92 ASP A O 1
ATOM 707 N N . GLY A 1 93 ? -7.574 -2.069 11.322 1.00 95.25 93 GLY A N 1
ATOM 708 C CA . GLY A 1 93 ? -6.293 -2.502 10.756 1.00 95.25 93 GLY A CA 1
ATOM 709 C C . GLY A 1 93 ? -5.195 -1.434 10.666 1.00 95.25 93 GLY A C 1
ATOM 710 O O . GLY A 1 93 ? -5.370 -0.258 10.981 1.00 95.25 93 GLY A O 1
ATOM 711 N N . HIS A 1 94 ? -4.008 -1.875 10.278 1.00 98.00 94 HIS A N 1
ATOM 712 C CA . HIS A 1 94 ? -2.793 -1.079 10.146 1.00 98.00 94 HIS A CA 1
ATOM 713 C C . HIS A 1 94 ? -2.731 -0.325 8.811 1.00 98.00 94 HIS A C 1
ATOM 715 O O . HIS A 1 94 ? -3.572 -0.514 7.929 1.00 98.00 94 HIS A O 1
ATOM 721 N N . ILE A 1 95 ? -1.729 0.540 8.681 1.00 98.69 95 ILE A N 1
ATOM 722 C CA . ILE A 1 95 ? -1.409 1.258 7.446 1.00 98.69 95 ILE A CA 1
ATOM 723 C C . ILE A 1 95 ? -0.181 0.584 6.837 1.00 98.69 95 ILE A C 1
ATOM 725 O O . ILE A 1 95 ? 0.803 0.382 7.548 1.00 98.69 95 ILE A O 1
ATOM 729 N N . ALA A 1 96 ? -0.237 0.219 5.557 1.00 98.88 96 ALA A N 1
ATOM 730 C CA . ALA A 1 96 ? 0.867 -0.440 4.870 1.00 98.88 96 ALA A CA 1
ATOM 731 C C . ALA A 1 96 ? 1.255 0.254 3.567 1.00 98.88 96 ALA A C 1
ATOM 733 O O . ALA A 1 96 ? 0.388 0.718 2.827 1.00 98.88 96 ALA A O 1
ATOM 734 N N . GLU A 1 97 ? 2.554 0.252 3.285 1.00 98.88 97 GLU A N 1
ATOM 735 C CA . GLU A 1 97 ? 3.140 0.636 2.003 1.00 98.88 97 GLU A CA 1
ATOM 736 C C . GLU A 1 97 ? 4.057 -0.481 1.495 1.00 98.88 97 GLU A C 1
ATOM 738 O O . GLU A 1 97 ? 4.834 -1.053 2.266 1.00 98.88 97 GLU A O 1
ATOM 743 N N . PHE A 1 98 ? 3.932 -0.793 0.207 1.00 98.81 98 PHE A N 1
ATOM 744 C CA . PHE A 1 98 ? 4.682 -1.823 -0.500 1.00 98.81 98 PHE A CA 1
ATOM 745 C C . PHE A 1 98 ? 5.485 -1.166 -1.614 1.00 98.81 98 PHE A C 1
ATOM 747 O O . PHE A 1 98 ? 4.898 -0.811 -2.629 1.00 98.81 98 PHE A O 1
ATOM 754 N N . GLY A 1 99 ? 6.795 -1.037 -1.403 1.00 98.19 99 GLY A N 1
ATOM 755 C CA . GLY A 1 99 ? 7.682 -0.198 -2.206 1.00 98.19 99 GLY A CA 1
ATOM 756 C C . GLY A 1 99 ? 7.833 1.173 -1.558 1.00 98.19 99 GLY A C 1
ATOM 757 O O . GLY A 1 99 ? 6.886 1.939 -1.447 1.00 98.19 99 GLY A O 1
ATOM 758 N N . THR A 1 100 ? 9.026 1.456 -1.038 1.00 96.06 100 THR A N 1
ATOM 759 C CA . THR A 1 100 ? 9.276 2.637 -0.197 1.00 96.06 100 THR A CA 1
ATOM 760 C C . THR A 1 100 ? 10.340 3.548 -0.784 1.00 96.06 100 THR A C 1
ATOM 762 O O . THR A 1 100 ? 10.303 4.756 -0.553 1.00 96.06 100 THR A O 1
ATOM 765 N N . MET A 1 101 ? 11.283 3.001 -1.559 1.00 92.62 101 MET A N 1
ATOM 766 C CA . MET A 1 101 ? 12.297 3.741 -2.312 1.00 92.62 101 MET A CA 1
ATOM 767 C C . MET A 1 101 ? 12.960 4.871 -1.488 1.00 92.62 101 MET A C 1
ATOM 769 O O . MET A 1 101 ? 13.795 4.622 -0.619 1.00 92.62 101 MET A O 1
ATOM 773 N N . THR A 1 102 ? 12.630 6.139 -1.764 1.00 88.19 102 THR A N 1
ATOM 774 C CA . THR A 1 102 ? 13.199 7.318 -1.078 1.00 88.19 102 THR A CA 1
ATOM 775 C C . THR A 1 102 ? 12.595 7.588 0.305 1.00 88.19 102 THR A C 1
ATOM 777 O O . THR A 1 102 ? 13.053 8.486 1.012 1.00 88.19 102 THR A O 1
ATOM 780 N N . GLY A 1 103 ? 11.539 6.868 0.682 1.00 89.81 103 GLY A N 1
ATOM 781 C CA . GLY A 1 103 ? 10.756 7.061 1.900 1.00 89.81 103 GLY A CA 1
ATOM 782 C C . GLY A 1 103 ? 9.876 8.314 1.883 1.00 89.81 103 GLY A C 1
ATOM 783 O O . GLY A 1 103 ? 9.429 8.765 2.937 1.00 89.81 103 GLY A O 1
ATOM 784 N N . ALA A 1 104 ? 9.658 8.954 0.729 1.00 86.44 104 ALA A N 1
ATOM 785 C CA . ALA A 1 104 ? 8.888 10.197 0.656 1.00 86.44 104 ALA A CA 1
ATOM 786 C C . ALA A 1 104 ? 7.416 10.007 1.063 1.00 86.44 104 ALA A C 1
ATOM 788 O O . ALA A 1 104 ? 6.915 10.752 1.912 1.00 86.44 104 ALA A O 1
ATOM 789 N N . THR A 1 105 ? 6.747 9.000 0.509 1.00 90.88 105 THR A N 1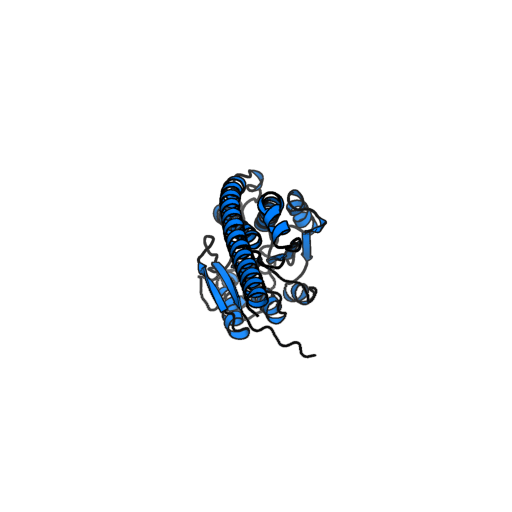
ATOM 790 C CA . THR A 1 105 ? 5.366 8.623 0.841 1.00 90.88 105 THR A CA 1
ATOM 791 C C . THR A 1 105 ? 5.280 7.974 2.224 1.00 90.88 105 THR A C 1
ATOM 793 O O . THR A 1 105 ? 4.448 8.412 3.019 1.00 90.88 105 THR A O 1
ATOM 796 N N . ALA A 1 106 ? 6.218 7.091 2.595 1.00 95.38 106 ALA A N 1
ATOM 797 C CA . ALA A 1 106 ? 6.354 6.546 3.954 1.00 95.38 106 ALA A CA 1
ATOM 798 C C . ALA A 1 106 ? 6.376 7.635 5.044 1.00 95.38 106 ALA A C 1
ATOM 800 O O . ALA A 1 106 ? 5.653 7.558 6.042 1.00 95.38 106 ALA A O 1
ATOM 801 N N . ARG A 1 107 ? 7.174 8.698 4.851 1.00 91.12 107 ARG A N 1
ATOM 802 C CA . ARG A 1 107 ? 7.201 9.866 5.752 1.00 91.12 107 ARG A CA 1
ATOM 803 C C . ARG A 1 107 ? 5.858 10.591 5.787 1.00 91.12 107 ARG A C 1
ATOM 805 O O . ARG A 1 107 ? 5.420 11.007 6.858 1.00 91.12 107 ARG A O 1
ATOM 812 N N . GLY A 1 108 ? 5.209 10.745 4.633 1.00 86.25 108 GLY A N 1
ATOM 813 C CA . GLY A 1 108 ? 3.869 11.323 4.525 1.00 86.25 108 GLY A CA 1
ATOM 814 C C . GLY A 1 108 ? 2.833 10.540 5.335 1.00 86.25 108 GLY A C 1
ATOM 815 O O . GLY A 1 108 ? 2.100 11.135 6.125 1.00 86.25 108 GLY A O 1
ATOM 816 N N . LEU A 1 109 ? 2.837 9.209 5.216 1.00 95.31 109 LEU A N 1
ATOM 817 C CA . LEU A 1 109 ? 1.993 8.300 5.994 1.00 95.31 109 LEU A CA 1
ATOM 818 C C . LEU A 1 109 ? 2.272 8.424 7.497 1.00 95.31 109 LEU A C 1
ATOM 820 O O . LEU A 1 109 ? 1.340 8.626 8.276 1.00 95.31 109 LEU A O 1
ATOM 824 N N . ALA A 1 110 ? 3.545 8.386 7.907 1.00 94.81 110 ALA A N 1
ATOM 825 C CA . ALA A 1 110 ? 3.953 8.537 9.305 1.00 94.81 110 ALA A CA 1
ATOM 826 C C . ALA A 1 110 ? 3.478 9.872 9.907 1.00 94.81 110 ALA A C 1
ATOM 828 O O . ALA A 1 110 ? 2.875 9.896 10.984 1.00 94.81 110 ALA A O 1
ATOM 829 N N . ARG A 1 111 ? 3.678 10.982 9.182 1.00 89.31 111 ARG A N 1
ATOM 830 C CA . ARG A 1 111 ? 3.205 12.317 9.577 1.00 89.31 111 ARG A CA 1
ATOM 831 C C . ARG A 1 111 ? 1.683 12.374 9.668 1.00 89.31 111 ARG A C 1
ATOM 833 O O . ARG A 1 111 ? 1.159 12.927 10.632 1.00 89.31 111 ARG A O 1
ATOM 840 N N . ALA A 1 112 ? 0.968 11.800 8.702 1.00 87.62 112 ALA A N 1
ATOM 841 C CA . ALA A 1 112 ? -0.491 11.768 8.709 1.00 87.62 112 ALA A CA 1
ATOM 842 C C . ALA A 1 112 ? -1.038 10.979 9.905 1.00 87.62 112 ALA A C 1
ATOM 844 O O . ALA A 1 112 ? -1.952 11.454 10.578 1.00 87.62 112 ALA A O 1
ATOM 845 N N . MET A 1 113 ? -0.444 9.822 10.215 1.00 92.38 113 MET A N 1
ATOM 846 C CA . MET A 1 113 ? -0.810 9.015 11.382 1.00 92.38 113 MET A CA 1
ATOM 847 C C . MET A 1 113 ? -0.586 9.781 12.687 1.00 92.38 113 MET A C 1
ATOM 849 O O . MET A 1 113 ? -1.514 9.884 13.484 1.00 92.38 113 MET A O 1
ATOM 853 N N . ALA A 1 114 ? 0.592 10.385 12.873 1.00 88.44 114 ALA A N 1
ATOM 854 C CA . ALA A 1 114 ? 0.905 11.182 14.063 1.00 88.44 114 ALA A CA 1
ATOM 855 C C . ALA A 1 114 ? -0.042 12.384 14.234 1.00 88.44 114 ALA A C 1
ATOM 857 O O . ALA A 1 114 ? -0.471 12.722 15.342 1.00 88.44 114 ALA A O 1
ATOM 858 N N . SER A 1 115 ? -0.417 13.009 13.117 1.00 83.19 115 SER A N 1
ATOM 859 C CA . SER A 1 115 ? -1.388 14.098 13.103 1.00 83.19 115 SER A CA 1
ATOM 860 C C . SER A 1 115 ? -2.788 13.607 13.497 1.00 83.19 115 SER A C 1
ATOM 862 O O . SER A 1 115 ? -3.437 14.193 14.364 1.00 83.19 115 SER A O 1
ATOM 864 N N . CYS A 1 116 ? -3.237 12.476 12.947 1.00 85.25 116 CYS A N 1
ATOM 865 C CA . CYS A 1 116 ? -4.511 11.857 13.317 1.00 85.25 116 CYS A CA 1
ATOM 866 C C . CYS A 1 116 ? -4.534 11.400 14.780 1.00 85.25 116 CYS A C 1
ATOM 868 O O . CYS A 1 116 ? -5.558 11.539 15.436 1.00 85.25 116 CYS A O 1
ATOM 870 N N . ASP A 1 117 ? -3.424 10.915 15.333 1.00 83.81 117 ASP A N 1
ATOM 871 C CA . ASP A 1 117 ? -3.355 10.569 16.757 1.00 83.81 117 ASP A CA 1
ATOM 872 C C . ASP A 1 117 ? -3.564 11.788 17.661 1.00 83.81 117 ASP A C 1
ATOM 874 O O . ASP A 1 117 ? -4.091 11.652 18.760 1.00 83.81 117 ASP A O 1
ATOM 878 N N . THR A 1 118 ? -3.146 12.971 17.206 1.00 81.06 118 THR A N 1
ATOM 879 C CA . THR A 1 118 ? -3.284 14.229 17.951 1.00 81.06 118 THR A CA 1
ATOM 880 C C . THR A 1 118 ? -4.691 14.799 17.814 1.00 81.06 118 THR A C 1
ATOM 882 O O . THR A 1 118 ? -5.305 15.199 18.802 1.00 81.06 118 THR A O 1
ATOM 885 N N . HIS A 1 119 ? -5.201 14.838 16.585 1.00 76.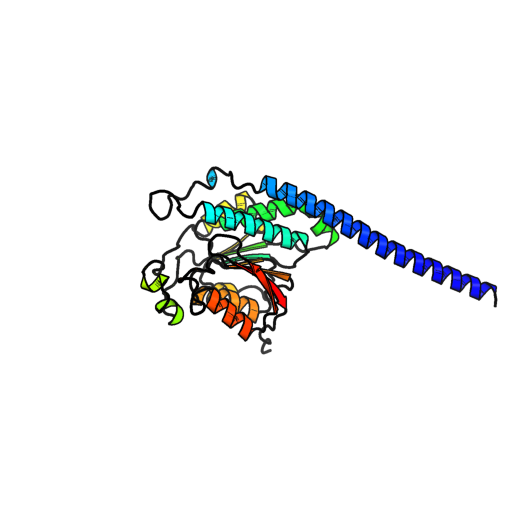62 119 HIS A N 1
ATOM 886 C CA . HIS A 1 119 ? -6.440 15.536 16.256 1.00 76.62 119 HIS A CA 1
ATOM 887 C C . HIS A 1 119 ? -7.673 14.634 16.340 1.00 76.62 119 HIS A C 1
ATOM 889 O O . HIS A 1 119 ? -8.711 15.085 16.793 1.00 76.62 119 HIS A O 1
ATOM 895 N N . LEU A 1 120 ? -7.550 13.347 16.011 1.00 73.06 120 LEU A N 1
ATOM 896 C CA . LEU A 1 120 ? -8.644 12.368 16.014 1.00 73.06 120 LEU A CA 1
ATOM 897 C C . LEU A 1 120 ? -8.581 11.409 17.221 1.00 73.06 120 LEU A C 1
ATOM 899 O O . LEU A 1 120 ? -9.265 10.384 17.238 1.00 73.06 120 LEU A O 1
ATOM 903 N N . ALA A 1 121 ? -7.805 11.743 18.262 1.00 65.00 121 ALA A N 1
ATOM 904 C CA . ALA A 1 121 ? -7.655 10.940 19.485 1.00 65.00 121 ALA A CA 1
ATOM 905 C C . ALA A 1 121 ? -9.003 10.572 20.129 1.00 65.00 121 ALA A C 1
ATOM 907 O O . ALA A 1 121 ? -9.183 9.476 20.662 1.00 65.00 121 ALA A O 1
ATOM 908 N N . HIS A 1 122 ? -9.967 11.493 20.070 1.00 60.56 122 HIS A N 1
ATOM 909 C CA . HIS A 1 122 ? -11.297 11.292 20.631 1.00 60.56 122 HIS A CA 1
ATOM 910 C C . HIS A 1 122 ? -12.085 10.212 19.876 1.00 60.56 122 HIS A C 1
ATOM 912 O O . HIS A 1 122 ? -12.814 9.446 20.501 1.00 60.56 122 HIS A O 1
ATOM 918 N N . ALA A 1 123 ? -11.921 10.097 18.553 1.00 59.75 123 ALA A N 1
ATOM 919 C CA . ALA A 1 123 ? -12.547 9.022 17.785 1.00 59.75 123 ALA A CA 1
ATOM 920 C C . ALA A 1 123 ? -12.029 7.655 18.259 1.00 59.75 123 ALA A C 1
ATOM 922 O O . ALA A 1 123 ? -12.824 6.774 18.574 1.00 59.75 123 ALA A O 1
ATOM 923 N N . VAL A 1 124 ? -10.712 7.524 18.444 1.00 60.00 124 VAL A N 1
ATOM 924 C CA . VAL A 1 124 ? -10.086 6.305 18.987 1.00 60.00 124 VAL A CA 1
ATOM 925 C C . VAL A 1 124 ? -10.614 5.975 20.391 1.00 60.00 124 VAL A C 1
ATOM 927 O O . VAL A 1 124 ? -10.903 4.819 20.683 1.00 60.00 124 VAL A O 1
ATOM 930 N N . GLN A 1 125 ? -10.810 6.977 21.257 1.00 60.00 125 GLN A N 1
ATOM 931 C CA . GLN A 1 125 ? -11.375 6.775 22.601 1.00 60.00 125 GLN A CA 1
ATOM 932 C C . GLN A 1 125 ? -12.848 6.343 22.586 1.00 60.00 125 GLN A C 1
ATOM 934 O O . GLN A 1 125 ? -13.258 5.549 23.431 1.00 60.00 125 GLN A O 1
ATOM 939 N N . VAL A 1 126 ? -13.647 6.868 21.653 1.00 61.53 126 VAL A N 1
ATOM 940 C CA . VAL A 1 126 ? -15.081 6.559 21.541 1.00 61.53 126 VAL A CA 1
ATOM 941 C C . VAL A 1 126 ? -15.313 5.177 20.938 1.00 61.53 126 VAL A C 1
ATOM 943 O O . VAL A 1 126 ? -16.181 4.448 21.416 1.00 61.53 126 VAL A O 1
ATOM 946 N N . TYR A 1 127 ? -14.553 4.819 19.904 1.00 64.06 127 TYR A N 1
ATOM 947 C CA . TYR A 1 127 ? -14.736 3.564 19.173 1.00 64.06 127 TYR A CA 1
ATOM 948 C C . TYR A 1 127 ? -13.859 2.421 19.705 1.00 64.06 127 TYR A C 1
ATOM 950 O O . TYR A 1 127 ? -14.123 1.257 19.414 1.00 64.06 127 TYR A O 1
ATOM 958 N N . GLY A 1 128 ? -12.864 2.723 20.547 1.00 64.62 128 GLY A N 1
ATOM 959 C CA . GLY A 1 128 ? -11.966 1.723 21.128 1.00 64.62 128 GLY A CA 1
ATOM 960 C C . GLY A 1 128 ? -11.012 1.101 20.106 1.00 64.62 128 GLY A C 1
ATOM 961 O O . GLY A 1 128 ? -10.521 -0.005 20.333 1.00 64.62 128 GLY A O 1
ATOM 962 N N . SER A 1 129 ? -10.773 1.781 18.983 1.00 66.38 129 SER A N 1
ATOM 963 C CA . SER A 1 129 ? -9.961 1.270 17.881 1.00 66.38 129 SER A CA 1
ATOM 964 C C . SER A 1 129 ? -8.525 1.001 18.355 1.00 66.38 129 SER A C 1
ATOM 966 O O . SER A 1 129 ? -7.944 1.828 19.070 1.00 66.38 129 SER A O 1
ATOM 968 N N . PRO A 1 130 ? -7.915 -0.134 17.976 1.00 71.38 130 PRO A N 1
ATOM 969 C CA . PRO A 1 130 ? -6.545 -0.430 18.362 1.00 71.38 130 PRO A CA 1
ATOM 970 C C . PRO A 1 130 ? -5.576 0.587 17.750 1.00 71.38 130 PRO A C 1
ATOM 972 O O . PRO A 1 130 ? -5.788 1.125 16.659 1.00 71.38 130 PRO A O 1
ATOM 975 N N . ARG A 1 131 ? -4.471 0.842 18.456 1.00 84.88 131 ARG A N 1
ATOM 976 C CA . ARG A 1 131 ? -3.398 1.707 17.957 1.00 84.88 131 ARG A CA 1
ATOM 977 C C . ARG A 1 131 ? -2.811 1.084 16.687 1.00 84.88 131 ARG A C 1
ATOM 979 O O . ARG A 1 131 ? -2.388 -0.067 16.699 1.00 84.88 131 ARG A O 1
ATOM 986 N N . ARG A 1 132 ? -2.802 1.843 15.589 1.00 92.31 132 ARG A N 1
ATOM 987 C CA . ARG A 1 132 ? -2.370 1.354 14.269 1.00 92.31 132 ARG A CA 1
ATOM 988 C C . ARG A 1 132 ? -0.849 1.362 14.141 1.00 92.31 132 ARG A C 1
ATOM 990 O O . ARG A 1 132 ? -0.218 2.347 14.516 1.00 92.31 132 ARG A O 1
ATOM 997 N N . GLU A 1 133 ? -0.262 0.333 13.557 1.00 97.56 133 GLU A N 1
ATOM 998 C CA . GLU A 1 133 ? 1.147 0.348 13.158 1.00 97.56 133 GLU A CA 1
ATOM 999 C C . GLU A 1 133 ? 1.282 0.816 11.698 1.00 97.56 133 GLU A C 1
ATOM 1001 O O . GLU A 1 133 ? 0.320 0.756 10.925 1.00 97.56 133 GLU A O 1
ATOM 1006 N N . LEU A 1 134 ? 2.459 1.343 11.356 1.00 98.69 134 LEU A N 1
ATOM 1007 C CA . LEU A 1 134 ? 2.897 1.620 9.993 1.00 98.69 134 LEU A CA 1
ATOM 1008 C C . LEU A 1 134 ? 3.818 0.479 9.560 1.00 98.69 134 LEU A C 1
ATOM 1010 O O . LEU A 1 134 ? 4.900 0.305 10.126 1.00 98.69 134 LEU A O 1
ATOM 1014 N N . HIS A 1 135 ? 3.369 -0.306 8.587 1.00 98.88 135 HIS A N 1
ATOM 1015 C CA . HIS A 1 135 ? 4.100 -1.439 8.034 1.00 98.88 135 HIS A CA 1
ATOM 1016 C C . HIS A 1 135 ? 4.703 -1.056 6.682 1.00 98.88 135 HIS A C 1
ATOM 1018 O O . HIS A 1 135 ? 3.978 -0.708 5.754 1.00 98.88 135 HIS A O 1
ATOM 1024 N N . LEU A 1 136 ? 6.024 -1.118 6.570 1.00 98.88 13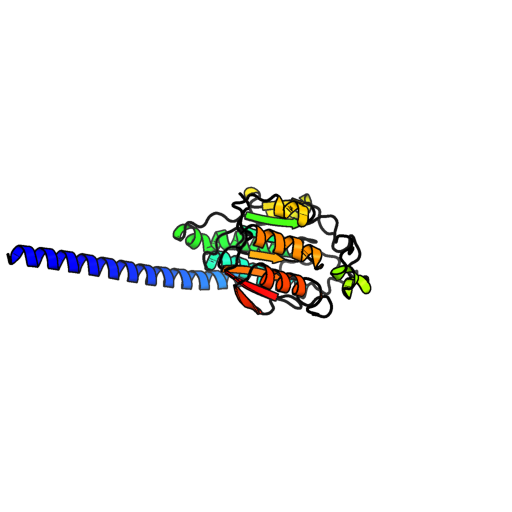6 LEU A N 1
ATOM 1025 C CA . LEU A 1 136 ? 6.762 -0.700 5.381 1.00 98.88 136 LEU A CA 1
ATOM 1026 C C . LEU A 1 136 ? 7.494 -1.907 4.798 1.00 98.88 136 LEU A C 1
ATOM 1028 O O . LEU A 1 136 ? 8.397 -2.448 5.440 1.00 98.88 136 LEU A O 1
ATOM 1032 N N . PHE A 1 137 ? 7.081 -2.336 3.609 1.00 98.88 137 PHE A N 1
ATOM 1033 C CA . PHE A 1 137 ? 7.638 -3.487 2.905 1.00 98.88 137 PHE A CA 1
ATOM 1034 C C . PHE A 1 137 ? 8.499 -3.013 1.741 1.00 98.88 137 PHE A C 1
ATOM 1036 O O . PHE A 1 137 ? 8.036 -2.239 0.905 1.00 98.88 137 PHE A O 1
ATOM 1043 N N . ASP A 1 138 ? 9.729 -3.508 1.654 1.00 98.75 138 ASP A N 1
ATOM 1044 C CA . ASP A 1 138 ? 10.634 -3.212 0.543 1.00 98.75 138 ASP A CA 1
ATOM 1045 C C . ASP A 1 138 ? 11.703 -4.307 0.441 1.00 98.75 138 ASP A C 1
ATOM 1047 O O . ASP A 1 138 ? 12.116 -4.884 1.451 1.00 98.75 138 ASP A O 1
ATOM 1051 N N . SER A 1 139 ? 12.191 -4.576 -0.768 1.00 98.31 139 SER A N 1
ATOM 1052 C CA . SER A 1 139 ? 13.350 -5.453 -0.944 1.00 98.31 139 SER A CA 1
ATOM 1053 C C . SER A 1 139 ? 14.626 -4.797 -0.412 1.00 98.31 139 SER A C 1
ATOM 1055 O O . SER A 1 139 ? 15.542 -5.492 0.014 1.00 98.31 139 SER A O 1
ATOM 1057 N N . PHE A 1 140 ? 14.696 -3.460 -0.447 1.00 98.00 140 PHE A N 1
ATOM 1058 C CA . PHE A 1 140 ? 15.899 -2.639 -0.265 1.00 98.00 140 PHE A CA 1
ATOM 1059 C C . PHE A 1 140 ? 17.017 -2.942 -1.285 1.00 98.00 140 PHE A C 1
ATOM 1061 O O . PHE A 1 140 ? 18.146 -2.437 -1.194 1.00 98.00 140 PHE A O 1
ATOM 1068 N N . GLU A 1 141 ? 16.675 -3.731 -2.302 1.00 97.50 141 GLU A N 1
ATOM 1069 C CA . GLU A 1 141 ? 17.525 -4.184 -3.399 1.00 97.50 141 GLU A CA 1
ATOM 1070 C C . GLU A 1 141 ? 17.060 -3.615 -4.751 1.00 97.50 141 GLU A C 1
ATOM 1072 O O . GLU A 1 141 ? 17.796 -3.709 -5.731 1.00 97.50 141 GLU A O 1
ATOM 1077 N N . GLY A 1 142 ? 15.899 -2.951 -4.790 1.00 96.19 142 GLY A N 1
ATOM 1078 C CA . GLY A 1 142 ? 15.257 -2.465 -6.010 1.00 96.19 142 GLY A CA 1
ATOM 1079 C C . GLY A 1 142 ? 14.341 -3.515 -6.644 1.00 96.19 142 GLY A C 1
ATOM 1080 O O . GLY A 1 142 ? 13.941 -4.483 -5.990 1.00 96.19 142 GLY A O 1
ATOM 1081 N N . LEU A 1 143 ? 14.004 -3.320 -7.920 1.00 97.31 143 LEU A N 1
ATOM 1082 C CA . LEU A 1 143 ? 13.106 -4.212 -8.654 1.00 97.31 143 LEU A CA 1
ATOM 1083 C C . LEU A 1 143 ? 13.708 -5.612 -8.860 1.00 97.31 143 LEU A C 1
ATOM 1085 O O . LEU A 1 143 ? 14.906 -5.727 -9.141 1.00 97.31 143 LEU A O 1
ATOM 1089 N N . PRO A 1 144 ? 12.897 -6.684 -8.769 1.00 97.31 144 PRO A N 1
ATOM 1090 C CA . PRO A 1 144 ? 13.354 -8.031 -9.080 1.00 97.31 144 PRO A CA 1
ATOM 1091 C C . PRO A 1 144 ? 13.614 -8.199 -10.583 1.00 97.31 144 PRO A C 1
ATOM 1093 O O . PRO A 1 144 ? 13.284 -7.344 -11.409 1.00 97.31 144 PRO A O 1
ATOM 1096 N N . ALA A 1 145 ? 14.189 -9.342 -10.959 1.00 96.81 145 ALA A N 1
ATOM 1097 C CA . ALA A 1 145 ? 14.252 -9.728 -12.361 1.00 96.81 145 ALA A CA 1
ATOM 1098 C C . ALA A 1 145 ? 12.843 -9.936 -12.941 1.00 96.81 145 ALA A C 1
ATOM 1100 O O . ALA A 1 145 ? 12.003 -10.607 -12.342 1.00 96.81 145 ALA A O 1
ATOM 1101 N N . ALA A 1 146 ? 12.595 -9.393 -14.135 1.00 95.50 146 ALA A N 1
ATOM 1102 C CA . ALA A 1 146 ? 11.330 -9.539 -14.852 1.00 95.50 146 ALA A CA 1
ATOM 1103 C C . ALA A 1 146 ? 11.232 -10.904 -15.566 1.00 95.50 146 ALA A C 1
ATOM 1105 O O . ALA A 1 146 ? 11.021 -10.971 -16.775 1.00 95.50 146 ALA A O 1
ATOM 1106 N N . ASP A 1 147 ? 11.404 -12.000 -14.824 1.00 93.94 147 ASP A N 1
ATOM 1107 C CA . ASP A 1 147 ? 11.360 -13.368 -15.366 1.00 93.94 147 ASP A CA 1
ATOM 1108 C C . ASP A 1 147 ? 9.923 -13.830 -15.670 1.00 93.94 147 ASP A C 1
ATOM 1110 O O . ASP A 1 147 ? 9.696 -14.766 -16.444 1.00 93.94 147 ASP A O 1
ATOM 1114 N N . ASN A 1 148 ? 8.927 -13.171 -15.070 1.00 97.06 148 ASN A N 1
ATOM 1115 C CA . ASN A 1 148 ? 7.523 -13.433 -15.345 1.00 97.06 148 ASN A CA 1
ATOM 1116 C C . ASN A 1 148 ? 7.173 -13.018 -16.792 1.00 97.06 148 ASN A C 1
ATOM 1118 O O . ASN A 1 148 ? 7.468 -11.888 -17.180 1.00 97.06 148 ASN A O 1
ATOM 1122 N N . PRO A 1 149 ? 6.476 -13.857 -17.587 1.00 97.94 149 PRO A N 1
ATOM 1123 C CA . PRO A 1 149 ? 6.125 -13.521 -18.970 1.00 97.94 149 PRO A CA 1
ATOM 1124 C C . PRO A 1 149 ? 5.301 -12.238 -19.136 1.00 97.94 149 PRO A C 1
ATOM 1126 O O . PRO A 1 149 ? 5.372 -11.606 -20.187 1.00 97.94 149 PRO A O 1
ATOM 1129 N N . VAL A 1 150 ? 4.501 -11.866 -18.132 1.00 98.06 150 VAL A N 1
ATOM 1130 C CA . VAL A 1 150 ? 3.731 -10.615 -18.133 1.00 98.06 150 VAL A CA 1
ATOM 1131 C C . VAL A 1 150 ? 4.672 -9.423 -18.022 1.00 98.06 150 VAL A C 1
ATOM 1133 O O . VAL A 1 150 ? 4.587 -8.509 -18.837 1.00 98.06 150 VAL A O 1
ATOM 1136 N N . ASP A 1 151 ? 5.592 -9.457 -17.061 1.00 98.19 151 ASP A N 1
ATOM 1137 C CA . ASP A 1 151 ? 6.550 -8.375 -16.833 1.00 98.19 151 ASP A CA 1
ATOM 1138 C C . ASP A 1 151 ? 7.564 -8.272 -17.974 1.00 98.19 151 ASP A C 1
ATOM 1140 O O . ASP A 1 151 ? 7.762 -7.184 -18.510 1.00 98.19 151 ASP A O 1
ATOM 1144 N N . ALA A 1 152 ? 8.111 -9.400 -18.440 1.00 97.88 152 ALA A N 1
ATOM 1145 C CA . ALA A 1 152 ? 9.042 -9.464 -19.570 1.00 97.88 152 ALA A CA 1
ATOM 1146 C C . ALA A 1 152 ? 8.469 -8.873 -20.872 1.00 97.88 152 ALA A C 1
ATOM 1148 O O . ALA A 1 152 ? 9.209 -8.377 -21.725 1.00 97.88 152 ALA A O 1
ATOM 1149 N N . ALA A 1 153 ? 7.147 -8.951 -21.050 1.00 98.00 153 ALA A N 1
ATOM 1150 C CA . ALA A 1 153 ? 6.445 -8.408 -22.208 1.00 98.00 153 ALA A CA 1
ATOM 1151 C C . ALA A 1 153 ? 5.928 -6.973 -21.996 1.00 98.00 153 ALA A C 1
ATOM 1153 O O . ALA A 1 153 ? 5.373 -6.391 -22.929 1.00 98.00 153 ALA A O 1
ATOM 1154 N N . SER A 1 154 ? 6.079 -6.407 -20.797 1.00 97.88 154 SER A N 1
ATOM 1155 C CA . SER A 1 154 ? 5.543 -5.086 -20.474 1.00 97.88 154 SER A CA 1
ATOM 1156 C C . SER A 1 154 ? 6.355 -3.959 -21.138 1.00 97.88 154 SER A C 1
ATOM 1158 O O . SER A 1 154 ? 7.585 -4.049 -21.209 1.00 97.88 154 SER A O 1
ATOM 1160 N N . PRO A 1 155 ? 5.709 -2.876 -21.616 1.00 97.69 155 PRO A N 1
ATOM 1161 C CA . PRO A 1 155 ? 6.399 -1.768 -22.271 1.00 97.69 155 PRO A CA 1
ATOM 1162 C C . PRO A 1 155 ? 7.554 -1.169 -21.463 1.00 97.69 155 PRO A C 1
ATOM 1164 O O . PRO A 1 155 ? 8.629 -0.991 -22.018 1.00 97.69 155 PRO A O 1
ATOM 1167 N N . HIS A 1 156 ? 7.381 -0.885 -20.167 1.00 95.75 156 HIS A N 1
ATOM 1168 C CA . HIS A 1 156 ? 8.444 -0.256 -19.375 1.00 95.75 156 HIS A CA 1
ATOM 1169 C C . HIS A 1 156 ? 9.647 -1.181 -19.139 1.00 95.75 156 HIS A C 1
ATOM 1171 O O . HIS A 1 156 ? 10.781 -0.703 -19.095 1.00 95.75 156 HIS A O 1
ATOM 1177 N N . VAL A 1 157 ? 9.441 -2.499 -19.053 1.00 96.56 157 VAL A N 1
ATOM 1178 C CA . VAL A 1 157 ? 10.551 -3.464 -19.001 1.00 96.56 157 VAL A CA 1
ATOM 1179 C C . VAL A 1 157 ? 11.249 -3.554 -20.362 1.00 96.56 157 VAL A C 1
ATOM 1181 O O . VAL A 1 157 ? 12.475 -3.477 -20.426 1.00 96.56 157 VAL A O 1
ATOM 1184 N N . GLN A 1 158 ? 10.494 -3.652 -21.463 1.00 97.44 158 GLN A N 1
ATOM 1185 C CA . GLN A 1 158 ? 11.056 -3.730 -22.821 1.00 97.44 158 GLN A CA 1
ATOM 1186 C C . GLN A 1 158 ? 11.811 -2.464 -23.237 1.00 97.44 158 GLN A C 1
ATOM 1188 O O . GLN A 1 158 ? 12.843 -2.552 -23.903 1.00 97.44 158 GLN A O 1
ATOM 1193 N N . ASP A 1 159 ? 11.318 -1.301 -22.815 1.00 96.25 159 ASP A N 1
ATOM 1194 C CA . ASP A 1 159 ? 11.928 0.003 -23.071 1.00 96.25 159 ASP A CA 1
ATOM 1195 C C . ASP A 1 159 ? 13.124 0.273 -22.122 1.00 96.25 159 ASP A C 1
ATOM 1197 O O . ASP A 1 159 ? 13.787 1.304 -22.238 1.00 96.25 159 ASP A O 1
ATOM 1201 N N . GLY A 1 160 ? 13.436 -0.651 -21.199 1.00 93.25 160 GLY A N 1
ATOM 1202 C CA . GLY A 1 160 ? 14.575 -0.560 -20.279 1.00 93.25 160 GLY A CA 1
ATOM 1203 C C . GLY A 1 160 ? 14.404 0.461 -19.151 1.00 93.25 160 GLY A C 1
ATOM 1204 O O . GLY A 1 160 ? 15.396 0.871 -18.552 1.00 93.25 160 GLY A O 1
ATOM 1205 N N . ILE A 1 161 ? 13.167 0.880 -18.869 1.00 91.19 161 ILE A N 1
ATOM 1206 C CA . ILE A 1 161 ? 12.819 1.827 -17.797 1.00 91.19 161 ILE A CA 1
ATOM 1207 C C . ILE A 1 161 ? 12.867 1.136 -16.429 1.00 91.19 161 ILE A C 1
ATOM 1209 O O . ILE A 1 161 ? 13.318 1.736 -15.457 1.00 91.19 161 ILE A O 1
ATOM 1213 N N . TRP A 1 162 ? 12.470 -0.138 -16.376 1.00 94.69 162 TRP A N 1
ATOM 1214 C CA . TRP A 1 162 ? 12.447 -0.957 -15.158 1.00 94.69 162 TRP A CA 1
ATOM 1215 C C . TRP A 1 162 ? 13.402 -2.161 -15.240 1.00 94.69 162 TRP A C 1
ATOM 1217 O O . TRP A 1 162 ? 12.952 -3.309 -15.299 1.00 94.69 162 TRP A O 1
ATOM 1227 N N . PRO A 1 163 ? 14.730 -1.941 -15.310 1.00 94.69 163 PRO A N 1
ATOM 1228 C CA . PRO A 1 163 ? 15.694 -3.029 -15.241 1.00 94.69 163 PRO A CA 1
ATOM 1229 C C . PRO A 1 163 ? 15.822 -3.568 -13.800 1.00 94.69 163 PRO A C 1
ATOM 1231 O O . PRO A 1 163 ? 15.579 -2.837 -12.841 1.00 94.69 163 PRO A O 1
ATOM 1234 N N . PRO A 1 164 ? 16.286 -4.815 -13.611 1.00 96.25 164 PRO A N 1
ATOM 1235 C CA . PRO A 1 164 ? 16.492 -5.373 -12.275 1.00 96.25 164 PRO A CA 1
ATOM 1236 C C . PRO A 1 164 ? 17.436 -4.497 -11.434 1.00 96.25 164 PRO A C 1
ATOM 1238 O O . PRO A 1 164 ? 18.466 -4.029 -11.926 1.00 96.25 164 PRO A O 1
ATOM 1241 N N . GLY A 1 165 ? 17.086 -4.277 -10.168 1.00 94.25 165 GLY A N 1
ATOM 1242 C CA . GLY A 1 165 ? 17.813 -3.412 -9.236 1.00 94.25 165 GLY A CA 1
ATOM 1243 C C . GLY A 1 165 ? 17.561 -1.906 -9.403 1.00 94.25 165 GLY A C 1
ATOM 1244 O O . GLY A 1 165 ? 18.123 -1.117 -8.638 1.00 94.25 165 GLY A O 1
ATOM 1245 N N . SER A 1 166 ? 16.729 -1.474 -10.363 1.00 92.12 166 SER A N 1
ATOM 1246 C CA . SER A 1 166 ? 16.239 -0.087 -10.404 1.00 92.12 166 SER A CA 1
ATOM 1247 C C . SER A 1 166 ? 15.301 0.207 -9.234 1.00 92.12 166 SER A C 1
ATOM 1249 O O . SER A 1 166 ? 14.931 -0.694 -8.487 1.00 92.12 166 SER A O 1
ATOM 1251 N N . CYS A 1 167 ? 14.924 1.475 -9.049 1.00 88.81 167 CYS A N 1
ATOM 1252 C CA . CYS A 1 167 ? 14.059 1.912 -7.942 1.00 88.81 167 CYS A CA 1
ATOM 1253 C C . CYS A 1 167 ? 14.634 1.607 -6.539 1.00 88.81 167 CYS A C 1
ATOM 1255 O O . CYS A 1 167 ? 13.934 1.694 -5.537 1.00 88.81 167 CYS A O 1
ATOM 1257 N N . ARG A 1 168 ? 15.929 1.282 -6.425 1.00 92.44 168 ARG A N 1
ATOM 1258 C CA . ARG A 1 168 ? 16.592 1.121 -5.129 1.00 92.44 168 ARG A CA 1
ATOM 1259 C C . ARG A 1 168 ? 16.802 2.484 -4.472 1.00 92.44 168 ARG A C 1
ATOM 1261 O O . ARG A 1 168 ? 17.384 3.382 -5.079 1.00 92.44 168 ARG A O 1
ATOM 1268 N N . GLY A 1 169 ? 16.366 2.619 -3.223 1.00 91.00 169 GLY A N 1
ATOM 1269 C CA . GLY A 1 169 ? 16.475 3.859 -2.460 1.00 91.00 169 GLY A CA 1
ATOM 1270 C C . GLY A 1 169 ? 17.212 3.697 -1.133 1.00 91.00 169 GLY A C 1
ATOM 1271 O O . GLY A 1 169 ? 18.361 3.254 -1.102 1.00 91.00 169 GLY A O 1
ATOM 1272 N N . LEU A 1 170 ? 16.564 4.130 -0.051 1.00 91.94 170 LEU A N 1
ATOM 1273 C CA . LEU A 1 170 ? 17.099 4.097 1.311 1.00 91.94 170 LEU A CA 1
ATOM 1274 C C . LEU A 1 170 ? 17.373 2.662 1.782 1.00 91.94 170 LEU A C 1
ATOM 1276 O O . LEU A 1 170 ? 16.801 1.717 1.256 1.00 91.94 170 LEU A O 1
ATOM 1280 N N . THR A 1 171 ? 18.226 2.495 2.796 1.00 97.56 171 THR A N 1
ATOM 1281 C CA . THR A 1 171 ? 18.342 1.229 3.550 1.00 97.56 171 THR A CA 1
ATOM 1282 C C . THR A 1 171 ? 17.224 1.103 4.597 1.00 97.56 171 THR A C 1
ATOM 1284 O O . THR A 1 171 ? 16.603 2.118 4.932 1.00 97.56 171 THR A O 1
ATOM 1287 N N . PRO A 1 172 ? 16.991 -0.088 5.188 1.00 98.44 172 PRO A N 1
ATOM 1288 C CA . PRO A 1 172 ? 16.022 -0.250 6.275 1.00 98.44 172 PRO A CA 1
ATOM 1289 C C . PRO A 1 172 ? 16.248 0.723 7.439 1.00 98.44 172 PRO A C 1
ATOM 1291 O O . PRO A 1 172 ? 15.301 1.316 7.948 1.00 98.44 172 PRO A O 1
ATOM 1294 N N . GLU A 1 173 ? 17.503 0.936 7.840 1.00 98.00 173 GLU A N 1
ATOM 1295 C CA . GLU A 1 173 ? 17.870 1.814 8.957 1.00 98.00 173 GLU A CA 1
ATOM 1296 C C . GLU A 1 173 ? 17.623 3.285 8.622 1.00 98.00 173 GLU A C 1
ATOM 1298 O O . GLU A 1 173 ? 17.154 4.047 9.466 1.00 98.00 173 GLU A O 1
ATOM 1303 N N . GLN A 1 174 ? 17.927 3.688 7.385 1.00 96.31 174 GLN A N 1
ATOM 1304 C CA . GLN A 1 174 ? 17.664 5.043 6.909 1.00 96.31 174 GLN A CA 1
ATOM 1305 C C . GLN A 1 174 ? 16.162 5.308 6.819 1.00 96.31 174 GLN A C 1
ATOM 1307 O O . GLN A 1 174 ? 15.708 6.349 7.288 1.00 96.31 174 GLN A O 1
ATOM 1312 N N . LEU A 1 175 ? 15.394 4.365 6.263 1.00 97.12 175 LEU A N 1
ATOM 1313 C CA . LEU A 1 175 ? 13.940 4.458 6.194 1.00 97.12 175 LEU A CA 1
ATOM 1314 C C . LEU A 1 175 ? 13.336 4.560 7.597 1.00 97.12 175 LEU A C 1
ATOM 1316 O O . LEU A 1 175 ? 12.542 5.463 7.847 1.00 97.12 175 LEU A O 1
ATOM 1320 N N . PHE A 1 176 ? 13.753 3.685 8.517 1.00 98.25 176 PHE A N 1
ATOM 1321 C CA . PHE A 1 176 ? 13.317 3.715 9.911 1.00 98.25 176 PHE A CA 1
ATOM 1322 C C . PHE A 1 176 ? 13.586 5.083 10.542 1.00 98.25 176 PHE A C 1
ATOM 1324 O O . PHE A 1 176 ? 12.653 5.716 11.026 1.00 98.25 176 PHE A O 1
ATOM 1331 N N . ALA A 1 177 ? 14.822 5.586 10.446 1.00 95.62 177 ALA A N 1
ATOM 1332 C CA . ALA A 1 177 ? 15.203 6.871 11.025 1.00 95.62 177 ALA A CA 1
ATOM 1333 C C . ALA A 1 177 ? 14.318 8.027 10.533 1.00 95.62 177 ALA A C 1
ATOM 1335 O O . ALA A 1 177 ? 13.875 8.840 11.344 1.00 95.62 177 ALA A O 1
ATOM 1336 N N . VAL A 1 178 ? 14.022 8.088 9.229 1.00 90.62 178 VAL A N 1
ATOM 1337 C CA . VAL A 1 178 ? 13.245 9.202 8.669 1.00 90.62 178 VAL A CA 1
ATOM 1338 C C . VAL A 1 178 ? 11.753 9.135 8.997 1.00 90.62 178 VAL A C 1
ATOM 1340 O O . VAL A 1 178 ? 11.111 10.180 9.100 1.00 90.62 178 VAL A O 1
ATOM 1343 N N . VAL A 1 179 ? 11.172 7.942 9.168 1.00 93.62 179 VAL A N 1
ATOM 1344 C CA . VAL A 1 179 ? 9.757 7.819 9.566 1.00 93.62 179 VAL A CA 1
ATOM 1345 C C . VAL A 1 179 ? 9.574 8.031 11.068 1.00 93.62 179 VAL A C 1
ATOM 1347 O O . VAL A 1 179 ? 8.566 8.610 11.487 1.00 93.62 179 VAL A O 1
ATOM 1350 N N . THR A 1 180 ? 10.570 7.656 11.878 1.00 96.75 180 THR A N 1
ATOM 1351 C CA . THR A 1 180 ? 10.538 7.849 13.334 1.00 96.75 180 THR A CA 1
ATOM 1352 C C . THR A 1 180 ? 10.777 9.292 13.775 1.00 96.75 180 THR A C 1
ATOM 1354 O O . THR A 1 180 ? 10.588 9.616 14.944 1.00 96.75 180 THR A O 1
ATOM 1357 N N . GLU A 1 181 ? 11.112 10.195 12.846 1.00 93.00 181 GLU A N 1
ATOM 1358 C CA . GLU A 1 181 ? 11.024 11.643 13.082 1.00 93.00 181 GLU A CA 1
ATOM 1359 C C . GLU A 1 181 ? 9.583 12.104 13.367 1.00 93.00 181 GLU A C 1
ATOM 1361 O O . GLU A 1 181 ? 9.386 13.129 14.020 1.00 93.00 181 GLU A O 1
ATOM 1366 N N . TYR A 1 182 ? 8.579 11.367 12.873 1.00 89.19 182 TYR A N 1
ATOM 1367 C CA . TYR A 1 182 ? 7.165 11.743 12.968 1.00 89.19 182 TYR A CA 1
ATOM 1368 C C . TYR A 1 182 ? 6.340 10.775 13.814 1.00 89.19 182 TYR A C 1
ATOM 1370 O O . TYR A 1 182 ? 5.475 11.215 14.570 1.00 89.19 182 TYR A O 1
ATOM 1378 N N . LEU A 1 183 ? 6.579 9.468 13.681 1.00 94.00 183 LEU A N 1
ATOM 1379 C CA . LEU A 1 183 ? 5.804 8.426 14.352 1.00 94.00 183 LEU A CA 1
ATOM 1380 C C . LEU A 1 183 ? 6.660 7.708 15.401 1.00 94.00 183 LEU A C 1
ATOM 1382 O O . LEU A 1 183 ? 7.834 7.445 15.177 1.00 94.00 183 LEU A O 1
ATOM 1386 N N . ALA A 1 184 ? 6.074 7.363 16.548 1.00 96.12 184 ALA A N 1
ATOM 1387 C CA . ALA A 1 184 ? 6.797 6.651 17.603 1.00 96.12 184 ALA A CA 1
ATOM 1388 C C . ALA A 1 184 ? 7.378 5.312 17.102 1.00 96.12 184 ALA A C 1
ATOM 1390 O O . ALA A 1 184 ? 6.687 4.560 16.413 1.00 96.12 184 ALA A O 1
ATOM 1391 N N . GLU A 1 185 ? 8.620 5.003 17.495 1.00 97.75 185 GLU A N 1
ATOM 1392 C CA . GLU A 1 185 ? 9.373 3.807 17.069 1.00 97.75 185 GLU A CA 1
ATOM 1393 C C . GLU A 1 185 ? 8.589 2.501 17.258 1.00 97.75 185 GLU A C 1
ATOM 1395 O O . GLU A 1 185 ? 8.612 1.612 16.409 1.00 97.75 185 GLU A O 1
ATOM 1400 N N . ASP A 1 186 ? 7.830 2.399 18.351 1.00 96.62 186 ASP A N 1
ATOM 1401 C CA . ASP A 1 186 ? 7.041 1.217 18.686 1.00 96.62 186 ASP A CA 1
ATOM 1402 C C . ASP A 1 186 ? 5.875 0.954 17.722 1.00 96.62 186 ASP A C 1
ATOM 1404 O O . ASP A 1 186 ? 5.318 -0.141 17.749 1.00 96.62 186 ASP A O 1
ATOM 1408 N N . ARG A 1 187 ? 5.540 1.914 16.852 1.00 96.25 187 ARG A N 1
ATOM 1409 C CA . ARG A 1 187 ? 4.500 1.802 15.820 1.00 96.25 187 ARG A CA 1
ATOM 1410 C C . ARG A 1 187 ? 5.042 1.553 14.421 1.00 96.25 187 ARG A C 1
ATOM 1412 O O . ARG A 1 187 ? 4.242 1.462 13.496 1.00 96.25 187 ARG A O 1
ATOM 1419 N N . VAL A 1 188 ? 6.356 1.510 14.238 1.00 98.56 188 VAL A N 1
ATOM 1420 C CA . VAL A 1 188 ? 6.967 1.321 12.922 1.00 98.56 188 VAL A CA 1
ATOM 1421 C C . VAL A 1 188 ? 7.453 -0.118 12.807 1.00 98.56 188 VAL A C 1
ATOM 1423 O O . VAL A 1 188 ? 8.135 -0.640 13.695 1.00 98.56 188 VAL A O 1
ATOM 1426 N N . ARG A 1 189 ? 7.095 -0.771 11.701 1.00 98.62 189 ARG A N 1
ATOM 1427 C CA . ARG A 1 189 ? 7.577 -2.103 11.330 1.00 98.62 189 ARG A CA 1
ATOM 1428 C C . ARG A 1 189 ? 8.154 -2.041 9.926 1.00 98.62 189 ARG A C 1
ATOM 1430 O O . ARG A 1 189 ? 7.449 -1.676 8.989 1.00 98.62 189 ARG A O 1
ATOM 1437 N N . ILE A 1 190 ? 9.429 -2.393 9.797 1.00 98.69 190 ILE A N 1
ATOM 1438 C CA . ILE A 1 190 ? 10.115 -2.505 8.509 1.00 98.69 190 ILE A CA 1
ATOM 1439 C C . ILE A 1 190 ? 10.239 -3.986 8.161 1.00 98.69 190 ILE A C 1
ATOM 1441 O O . ILE A 1 190 ? 10.702 -4.773 8.988 1.00 98.69 190 ILE A O 1
ATOM 1445 N N . PHE A 1 191 ? 9.850 -4.351 6.945 1.00 98.75 191 PHE A N 1
ATOM 1446 C CA . PHE A 1 191 ? 9.880 -5.718 6.435 1.00 98.75 191 PHE A CA 1
ATOM 1447 C C . PHE A 1 191 ? 10.837 -5.797 5.238 1.00 98.75 191 PHE A C 1
ATOM 1449 O O . PHE A 1 191 ? 10.398 -5.612 4.103 1.00 98.75 191 PHE A O 1
ATOM 1456 N N . PRO A 1 192 ? 12.142 -6.029 5.476 1.00 98.62 192 PRO A N 1
ATOM 1457 C CA . PRO A 1 192 ? 13.115 -6.188 4.406 1.00 98.62 192 PRO A CA 1
ATOM 1458 C C . PRO A 1 192 ? 12.972 -7.545 3.716 1.00 98.62 192 PRO A C 1
ATOM 1460 O O . PRO A 1 192 ? 12.985 -8.588 4.374 1.00 98.62 192 PRO A O 1
ATOM 1463 N N . GLY A 1 193 ? 12.874 -7.520 2.390 1.00 98.56 193 GLY A N 1
ATOM 1464 C CA . GLY A 1 193 ? 12.815 -8.701 1.532 1.00 98.56 193 GLY A CA 1
ATOM 1465 C C . GLY A 1 193 ? 11.704 -8.620 0.489 1.00 98.56 193 GLY A C 1
ATOM 1466 O O . GLY A 1 193 ? 10.930 -7.666 0.434 1.00 98.56 193 GLY A O 1
ATOM 1467 N N . TRP A 1 194 ? 11.616 -9.643 -0.357 1.00 98.62 194 TRP A N 1
ATOM 1468 C CA . TRP A 1 194 ? 10.600 -9.705 -1.405 1.00 98.62 194 TRP A CA 1
ATOM 1469 C C . TRP A 1 194 ? 9.197 -9.869 -0.815 1.00 98.62 194 TRP A C 1
ATOM 1471 O O . TRP A 1 194 ? 9.011 -10.515 0.219 1.00 98.62 194 TRP A O 1
ATOM 1481 N N . PHE A 1 195 ? 8.179 -9.317 -1.479 1.00 98.62 195 PHE A N 1
ATOM 1482 C CA . PHE A 1 195 ? 6.788 -9.419 -1.017 1.00 98.62 195 PHE A CA 1
ATOM 1483 C C . PHE A 1 195 ? 6.306 -10.874 -0.937 1.00 98.62 195 PHE A C 1
ATOM 1485 O O . PHE A 1 195 ? 5.594 -11.229 0.003 1.00 98.62 195 PHE A O 1
ATOM 1492 N N . ALA A 1 196 ? 6.775 -11.730 -1.853 1.00 98.12 196 ALA A N 1
ATOM 1493 C CA . ALA A 1 196 ? 6.531 -13.172 -1.838 1.00 98.12 196 ALA A CA 1
ATOM 1494 C C . ALA A 1 196 ? 7.010 -13.867 -0.550 1.00 98.12 196 ALA A C 1
ATOM 1496 O O . ALA A 1 196 ? 6.438 -14.883 -0.165 1.00 98.12 196 ALA A O 1
ATOM 1497 N N . ASP A 1 197 ? 8.018 -13.315 0.130 1.00 98.38 197 ASP A N 1
ATOM 1498 C CA . ASP A 1 197 ? 8.572 -13.874 1.367 1.00 98.38 197 ASP A CA 1
ATOM 1499 C C . ASP A 1 197 ? 8.000 -13.174 2.607 1.00 98.38 197 ASP A C 1
ATOM 1501 O O . ASP A 1 197 ? 7.624 -13.809 3.596 1.00 98.38 197 ASP A O 1
ATOM 1505 N N . THR A 1 198 ? 7.914 -11.845 2.557 1.00 98.56 198 THR A N 1
ATOM 1506 C CA . THR A 1 198 ? 7.569 -11.008 3.712 1.00 98.56 198 THR A CA 1
ATOM 1507 C C . THR A 1 198 ? 6.077 -11.007 4.014 1.00 98.56 198 THR A C 1
ATOM 1509 O O . THR A 1 198 ? 5.696 -11.086 5.185 1.00 98.56 198 THR A O 1
ATOM 1512 N N . VAL A 1 199 ? 5.210 -10.968 2.994 1.00 98.19 199 VAL A N 1
ATOM 1513 C CA . VAL A 1 199 ? 3.760 -10.925 3.213 1.00 98.19 199 VAL A CA 1
ATOM 1514 C C . VAL A 1 199 ? 3.274 -12.230 3.839 1.00 98.19 199 VAL A C 1
ATOM 1516 O O . VAL A 1 199 ? 2.644 -12.141 4.894 1.00 98.19 199 VAL A O 1
ATOM 1519 N N . PRO A 1 200 ? 3.584 -13.437 3.317 1.00 97.50 200 PRO A N 1
ATOM 1520 C CA . PRO A 1 200 ? 3.136 -14.694 3.927 1.00 97.50 200 PRO A CA 1
ATOM 1521 C C . PRO A 1 200 ? 3.618 -14.915 5.365 1.00 97.50 200 PRO A C 1
ATOM 1523 O O . PRO A 1 200 ? 2.934 -15.597 6.128 1.00 97.50 200 PRO A O 1
ATOM 1526 N N . ALA A 1 201 ? 4.749 -14.320 5.754 1.00 97.38 201 ALA A N 1
ATOM 1527 C CA . ALA A 1 201 ? 5.321 -14.444 7.094 1.00 97.38 201 ALA A CA 1
ATOM 1528 C C . ALA A 1 201 ? 4.603 -13.606 8.171 1.00 97.38 201 ALA A C 1
ATOM 1530 O O 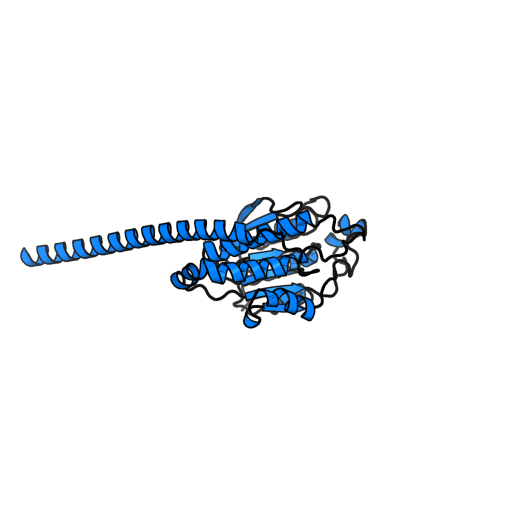. ALA A 1 201 ? 4.870 -13.784 9.360 1.00 97.38 201 ALA A O 1
ATOM 1531 N N . LEU A 1 202 ? 3.693 -12.703 7.785 1.00 97.69 202 LEU A N 1
ATOM 1532 C CA . LEU A 1 202 ? 2.952 -11.872 8.739 1.00 97.69 202 LEU A CA 1
ATOM 1533 C C . LEU A 1 202 ? 2.095 -12.710 9.707 1.00 97.69 202 LEU A C 1
ATOM 1535 O O . LEU A 1 202 ? 1.596 -13.766 9.315 1.00 97.69 202 LEU A O 1
ATOM 1539 N N . PRO A 1 203 ? 1.840 -12.236 10.936 1.00 97.06 203 PRO A N 1
ATOM 1540 C CA . PRO A 1 203 ? 0.872 -12.866 11.832 1.00 97.06 203 PRO A CA 1
ATOM 1541 C C . PRO A 1 203 ? -0.525 -12.994 11.199 1.00 97.06 203 PRO A C 1
ATOM 1543 O O . PRO A 1 203 ? -0.969 -12.132 10.440 1.00 97.06 203 PRO A O 1
ATOM 1546 N N . ALA A 1 204 ? -1.243 -14.081 11.491 1.00 95.19 204 ALA A N 1
ATOM 1547 C CA . ALA A 1 204 ? -2.531 -14.384 10.851 1.00 95.19 204 ALA A CA 1
ATOM 1548 C C . ALA A 1 204 ? -3.644 -13.382 11.221 1.00 95.19 204 ALA A C 1
ATOM 1550 O O . ALA A 1 204 ? -4.623 -13.212 10.490 1.00 95.19 204 ALA A O 1
ATOM 1551 N N . GLU A 1 205 ? -3.501 -12.714 12.360 1.00 94.50 205 GLU A N 1
ATOM 1552 C CA . GLU A 1 205 ? -4.378 -11.672 12.881 1.00 94.50 205 GLU A CA 1
ATOM 1553 C C . GLU A 1 205 ? -4.114 -10.289 12.276 1.00 94.50 205 GLU A C 1
ATOM 1555 O O . GLU A 1 205 ? -4.908 -9.378 12.499 1.00 94.50 205 GLU A O 1
ATOM 1560 N N . THR A 1 206 ? -3.042 -10.113 11.497 1.00 97.12 206 THR A N 1
ATOM 1561 C CA . THR A 1 206 ? -2.739 -8.826 10.866 1.00 97.12 206 THR A CA 1
ATOM 1562 C C . THR A 1 206 ? -3.868 -8.412 9.925 1.00 97.12 206 THR A C 1
ATOM 1564 O O . THR A 1 206 ? -4.324 -9.189 9.083 1.00 97.12 206 THR A O 1
ATOM 1567 N N . ARG A 1 207 ? -4.336 -7.173 10.076 1.00 97.19 207 ARG A N 1
ATOM 1568 C CA . ARG A 1 207 ? -5.370 -6.557 9.241 1.00 97.19 207 ARG A CA 1
ATOM 1569 C C . ARG A 1 207 ? -4.900 -5.192 8.773 1.00 97.19 207 ARG A C 1
ATOM 1571 O O . ARG A 1 207 ? -4.191 -4.519 9.517 1.00 97.19 207 ARG A O 1
ATOM 1578 N N . TYR A 1 208 ? -5.318 -4.770 7.585 1.00 98.50 208 TYR A N 1
ATOM 1579 C CA . TYR A 1 208 ? -4.953 -3.481 7.001 1.00 98.50 208 TYR A CA 1
ATOM 1580 C C . TYR A 1 208 ? -6.183 -2.645 6.647 1.00 98.50 208 TYR A C 1
ATOM 1582 O O . TYR A 1 208 ? -7.119 -3.133 6.010 1.00 98.50 208 TYR A O 1
ATOM 1590 N N . ALA A 1 209 ? -6.137 -1.375 7.050 1.00 97.75 209 ALA A N 1
ATOM 1591 C CA . ALA A 1 209 ? -7.133 -0.349 6.751 1.00 97.75 209 ALA A CA 1
ATOM 1592 C C . ALA A 1 209 ? -6.755 0.474 5.511 1.00 97.75 209 ALA A C 1
ATOM 1594 O O . ALA A 1 209 ? -7.629 0.895 4.755 1.00 97.75 209 ALA A O 1
ATOM 1595 N N . LEU A 1 210 ? -5.455 0.685 5.291 1.00 98.75 210 LEU A N 1
ATOM 1596 C CA . LEU A 1 210 ? -4.911 1.323 4.096 1.00 98.75 210 LEU A CA 1
ATOM 1597 C C . LEU A 1 210 ? -3.744 0.497 3.571 1.00 98.75 210 LEU A C 1
ATOM 1599 O O . LEU A 1 210 ? -2.856 0.124 4.336 1.00 98.75 210 LEU A O 1
ATOM 1603 N N . ILE A 1 211 ? -3.762 0.242 2.269 1.00 98.94 211 ILE A N 1
ATOM 1604 C CA . ILE A 1 211 ? -2.746 -0.502 1.532 1.00 98.94 211 ILE A CA 1
ATOM 1605 C C . ILE A 1 211 ? -2.307 0.387 0.370 1.00 98.94 211 ILE A C 1
ATOM 1607 O O . ILE A 1 211 ? -3.097 0.642 -0.537 1.00 98.94 211 ILE A O 1
ATOM 1611 N N . HIS A 1 212 ? -1.073 0.873 0.409 1.00 98.81 212 HIS A N 1
ATOM 1612 C CA . HIS A 1 212 ? -0.434 1.573 -0.699 1.00 98.81 212 HIS A CA 1
ATOM 1613 C C . HIS A 1 212 ? 0.455 0.587 -1.462 1.00 98.81 212 HIS A C 1
ATOM 1615 O O . HIS A 1 212 ? 1.420 0.069 -0.906 1.00 98.81 212 HIS A O 1
ATOM 1621 N N . VAL A 1 213 ? 0.074 0.274 -2.696 1.00 98.75 213 VAL A N 1
ATOM 1622 C CA . VAL A 1 213 ? 0.804 -0.585 -3.627 1.00 98.75 213 VAL A CA 1
ATOM 1623 C C . VAL A 1 213 ? 1.581 0.334 -4.565 1.00 98.75 213 VAL A C 1
ATOM 1625 O O . VAL A 1 213 ? 0.971 1.054 -5.350 1.00 98.75 213 VAL A O 1
ATOM 1628 N N . ASP A 1 214 ? 2.901 0.329 -4.421 1.00 97.50 214 ASP A N 1
ATOM 1629 C CA . ASP A 1 214 ? 3.872 1.103 -5.200 1.00 97.50 214 ASP A CA 1
ATOM 1630 C C . ASP A 1 214 ? 4.949 0.118 -5.686 1.00 97.50 214 ASP A C 1
ATOM 1632 O O . ASP A 1 214 ? 6.091 0.083 -5.228 1.00 97.50 214 ASP A O 1
ATOM 1636 N N . ALA A 1 215 ? 4.490 -0.864 -6.469 1.00 93.69 215 ALA A N 1
ATOM 1637 C CA . ALA A 1 215 ? 5.217 -2.111 -6.692 1.00 93.69 215 ALA A CA 1
ATOM 1638 C C . ALA A 1 215 ? 5.754 -2.270 -8.124 1.00 93.69 215 ALA A C 1
ATOM 1640 O O . ALA A 1 215 ? 6.382 -3.303 -8.390 1.00 93.69 215 ALA A O 1
ATOM 1641 N N . ASP A 1 216 ? 5.507 -1.294 -9.013 1.00 95.81 216 ASP A N 1
ATOM 1642 C CA . ASP A 1 216 ? 5.844 -1.224 -10.445 1.00 95.81 216 ASP A CA 1
ATOM 1643 C C . ASP A 1 216 ? 5.354 -2.432 -11.290 1.00 95.81 216 ASP A C 1
ATOM 1645 O O . ASP A 1 216 ? 4.513 -2.327 -12.195 1.00 95.81 216 ASP A O 1
ATOM 1649 N N . LEU A 1 217 ? 5.912 -3.612 -11.011 1.00 98.31 217 LEU A N 1
ATOM 1650 C CA . LEU A 1 217 ? 5.753 -4.862 -11.745 1.00 98.31 217 LEU A CA 1
ATOM 1651 C C . LEU A 1 217 ? 4.458 -5.602 -11.392 1.00 98.31 217 LEU A C 1
ATOM 1653 O O . LEU A 1 217 ? 3.977 -5.604 -10.257 1.00 98.31 217 LEU A O 1
ATOM 1657 N N . TYR A 1 218 ? 3.932 -6.334 -12.375 1.00 98.69 218 TYR A N 1
ATOM 1658 C CA . TYR A 1 218 ? 2.772 -7.202 -12.206 1.00 98.69 218 TYR A CA 1
ATOM 1659 C C . TYR A 1 218 ? 3.018 -8.280 -11.146 1.00 98.69 218 TYR A C 1
ATOM 1661 O O . TYR A 1 218 ? 2.150 -8.486 -10.296 1.00 98.69 218 TYR A O 1
ATOM 1669 N N . VAL A 1 219 ? 4.170 -8.967 -11.180 1.00 98.31 219 VAL A N 1
ATOM 1670 C CA . VAL A 1 219 ? 4.464 -10.031 -10.207 1.00 98.31 219 VAL A CA 1
ATOM 1671 C C . VAL A 1 219 ? 4.524 -9.487 -8.780 1.00 98.31 219 VAL A C 1
ATOM 1673 O O . VAL A 1 219 ? 3.882 -10.047 -7.898 1.00 98.31 219 VAL A O 1
ATOM 1676 N N . SER A 1 220 ? 5.174 -8.338 -8.576 1.00 98.56 220 SER A N 1
ATOM 1677 C CA . SER A 1 220 ? 5.259 -7.679 -7.272 1.00 98.56 220 SER A CA 1
ATOM 1678 C C . SER A 1 220 ? 3.872 -7.289 -6.756 1.00 98.56 220 SER A C 1
ATOM 1680 O O . SER A 1 220 ? 3.523 -7.602 -5.619 1.00 98.56 220 SER A O 1
ATOM 1682 N N . ALA A 1 221 ? 3.032 -6.684 -7.603 1.00 98.69 221 ALA A N 1
ATOM 1683 C CA . ALA A 1 221 ? 1.659 -6.343 -7.239 1.00 98.69 221 ALA A CA 1
ATOM 1684 C C . ALA A 1 221 ? 0.810 -7.588 -6.912 1.00 98.69 221 ALA A C 1
ATOM 1686 O O . ALA A 1 221 ? -0.008 -7.558 -5.991 1.00 98.69 221 ALA A O 1
ATOM 1687 N N . MET A 1 222 ? 1.011 -8.702 -7.624 1.00 98.62 222 MET A N 1
ATOM 1688 C CA . MET A 1 222 ? 0.356 -9.978 -7.318 1.00 98.62 222 MET A CA 1
ATOM 1689 C C . MET A 1 222 ? 0.836 -10.589 -6.003 1.00 98.62 222 MET A C 1
ATOM 1691 O O . MET A 1 222 ? 0.012 -11.125 -5.262 1.00 98.62 222 MET A O 1
ATOM 1695 N N . ASP A 1 223 ? 2.125 -10.492 -5.686 1.00 98.69 223 ASP A N 1
ATOM 1696 C CA . ASP A 1 223 ? 2.671 -10.974 -4.419 1.00 98.69 223 ASP A CA 1
ATOM 1697 C C . ASP A 1 223 ? 2.117 -10.182 -3.230 1.00 98.69 223 ASP A C 1
ATOM 1699 O O . ASP A 1 223 ? 1.866 -10.757 -2.171 1.00 98.69 223 ASP A O 1
ATOM 1703 N N . VAL A 1 224 ? 1.835 -8.890 -3.405 1.00 98.75 224 VAL A N 1
ATOM 1704 C CA . VAL A 1 224 ? 1.125 -8.085 -2.403 1.00 98.75 224 VAL A CA 1
ATOM 1705 C C . VAL A 1 224 ? -0.347 -8.492 -2.333 1.00 98.75 224 VAL A C 1
ATOM 1707 O O . VAL A 1 224 ? -0.807 -9.047 -1.333 1.00 98.75 224 VAL A O 1
ATOM 1710 N N . LEU A 1 225 ? -1.107 -8.236 -3.400 1.00 98.75 225 LEU A N 1
ATOM 1711 C CA . LEU A 1 225 ? -2.564 -8.373 -3.396 1.00 98.75 225 LEU A CA 1
ATOM 1712 C C . LEU A 1 225 ? -2.991 -9.823 -3.167 1.00 98.75 225 LEU A C 1
ATOM 1714 O O . LEU A 1 225 ? -3.840 -10.098 -2.319 1.00 98.75 225 LEU A O 1
ATOM 1718 N N . GLY A 1 226 ? -2.382 -10.757 -3.896 1.00 98.38 226 GLY A N 1
ATOM 1719 C CA . GLY A 1 226 ? -2.698 -12.176 -3.838 1.00 98.38 226 GLY A CA 1
ATOM 1720 C C . GLY A 1 226 ? -2.560 -12.733 -2.429 1.00 98.38 226 GLY A C 1
ATOM 1721 O O . GLY A 1 226 ? -3.488 -13.374 -1.939 1.00 98.38 226 GLY A O 1
ATOM 1722 N N . ASN A 1 227 ? -1.449 -12.434 -1.750 1.00 98.44 227 ASN A N 1
ATOM 1723 C CA . ASN A 1 227 ? -1.221 -12.913 -0.390 1.00 98.44 227 ASN A CA 1
ATOM 1724 C C . ASN A 1 227 ? -2.111 -12.206 0.641 1.00 98.44 227 ASN A C 1
ATOM 1726 O O . ASN A 1 227 ? -2.632 -12.871 1.537 1.00 98.44 227 ASN A O 1
ATOM 1730 N N . LEU A 1 228 ? -2.334 -10.891 0.526 1.00 98.62 228 LEU A N 1
ATOM 1731 C CA . LEU A 1 228 ? -3.202 -10.168 1.462 1.00 98.62 228 LEU A CA 1
ATOM 1732 C C . LEU A 1 228 ? -4.658 -10.648 1.388 1.00 98.62 228 LEU A C 1
ATOM 1734 O O . LEU A 1 228 ? -5.275 -10.902 2.427 1.00 98.62 228 LEU A O 1
ATOM 1738 N N . PHE A 1 229 ? -5.204 -10.809 0.180 1.00 98.56 229 PHE A N 1
ATOM 1739 C CA . PHE A 1 229 ? -6.576 -11.286 -0.004 1.00 98.56 229 PHE A CA 1
ATOM 1740 C C . PHE A 1 229 ? -6.722 -12.768 0.337 1.00 98.56 229 PHE A C 1
ATOM 1742 O O . PHE A 1 229 ? -7.645 -13.123 1.070 1.00 98.56 229 PHE A O 1
ATOM 1749 N N . ALA A 1 230 ? -5.801 -13.631 -0.104 1.00 98.12 230 ALA A N 1
ATOM 1750 C CA . ALA A 1 230 ? -5.854 -15.056 0.226 1.00 98.12 230 ALA A CA 1
ATOM 1751 C C . ALA A 1 230 ? -5.909 -15.288 1.741 1.00 98.12 230 ALA A C 1
ATOM 1753 O O . ALA A 1 230 ? -6.657 -16.141 2.214 1.00 98.12 230 ALA A O 1
ATOM 1754 N N . ARG A 1 231 ? -5.173 -14.479 2.509 1.00 97.38 231 ARG A N 1
ATOM 1755 C CA . ARG A 1 231 ? -5.017 -14.634 3.961 1.00 97.38 231 ARG A CA 1
ATOM 1756 C C . ARG A 1 231 ? -6.026 -13.844 4.791 1.00 97.38 231 ARG A C 1
ATOM 1758 O O . ARG A 1 231 ? -5.926 -13.832 6.016 1.00 97.38 231 ARG A O 1
ATOM 1765 N N . GLY A 1 232 ? -6.996 -13.186 4.159 1.00 97.56 232 GLY A N 1
ATOM 1766 C CA . GLY A 1 232 ? -8.031 -12.452 4.884 1.00 97.56 232 GLY A CA 1
ATOM 1767 C C . GLY A 1 232 ? -7.515 -11.195 5.599 1.00 97.56 232 GLY A C 1
ATOM 1768 O O . GLY A 1 232 ? -8.050 -10.830 6.645 1.00 97.56 232 GLY A O 1
ATOM 1769 N N . MET A 1 233 ? -6.449 -10.566 5.088 1.00 98.31 233 MET A N 1
ATOM 1770 C CA . MET A 1 233 ? -5.759 -9.447 5.750 1.00 98.31 233 MET A CA 1
ATOM 1771 C C . MET A 1 233 ? -6.309 -8.069 5.376 1.00 98.31 233 MET A C 1
ATOM 1773 O O . MET A 1 233 ? -5.964 -7.073 6.008 1.00 98.31 233 MET A O 1
ATOM 1777 N N . VAL A 1 234 ? -7.169 -7.992 4.364 1.00 98.44 234 VAL A N 1
ATOM 1778 C CA . VAL A 1 234 ? -7.806 -6.744 3.934 1.00 98.44 234 VAL A CA 1
ATOM 1779 C C . VAL A 1 234 ? -9.083 -6.545 4.746 1.00 98.44 234 VAL A C 1
ATOM 1781 O O . VAL A 1 234 ? -9.960 -7.411 4.733 1.00 98.44 234 VAL A O 1
ATOM 1784 N N . THR A 1 235 ? -9.203 -5.441 5.481 1.00 96.62 235 THR A N 1
ATOM 1785 C CA . THR A 1 235 ? -10.410 -5.166 6.274 1.00 96.62 235 THR A CA 1
ATOM 1786 C C . THR A 1 235 ? -11.559 -4.698 5.382 1.00 96.62 235 THR A C 1
ATOM 1788 O O . THR A 1 235 ? -11.364 -4.046 4.357 1.00 96.62 235 THR A O 1
ATOM 1791 N N . LYS A 1 236 ? -12.798 -4.972 5.793 1.00 95.62 236 LYS A N 1
ATOM 1792 C CA . LYS A 1 236 ? -13.969 -4.328 5.194 1.00 95.62 236 LYS A CA 1
ATOM 1793 C C . LYS A 1 236 ? -13.896 -2.805 5.355 1.00 95.62 236 LYS A C 1
ATOM 1795 O O . LYS A 1 236 ? -13.753 -2.300 6.462 1.00 95.62 236 LYS A O 1
ATOM 1800 N N . GLY A 1 237 ? -14.049 -2.081 4.253 1.00 96.56 237 GLY A N 1
ATOM 1801 C CA . GLY A 1 237 ? -13.871 -0.632 4.185 1.00 96.56 237 GLY A CA 1
ATOM 1802 C C . GLY A 1 237 ? -12.425 -0.197 3.944 1.00 96.56 237 GLY A C 1
ATOM 1803 O O . GLY A 1 237 ? -12.182 1.006 3.887 1.00 96.56 237 GLY A O 1
ATOM 1804 N N . ALA A 1 238 ? -11.479 -1.135 3.795 1.00 98.31 238 ALA A N 1
ATOM 1805 C CA . ALA A 1 238 ? -10.084 -0.804 3.537 1.00 98.31 238 ALA A CA 1
ATOM 1806 C C . ALA A 1 238 ? -9.912 -0.047 2.219 1.00 98.31 238 ALA A C 1
ATOM 1808 O O . ALA A 1 238 ? -10.600 -0.307 1.223 1.00 98.31 238 ALA A O 1
ATOM 1809 N N . TYR A 1 239 ? -8.955 0.871 2.221 1.00 98.69 239 TYR A N 1
ATOM 1810 C CA . TYR A 1 239 ? -8.557 1.631 1.051 1.00 98.69 239 TYR A CA 1
ATOM 1811 C C . TYR A 1 239 ? -7.323 1.006 0.413 1.00 98.69 239 TYR A C 1
ATOM 1813 O O . TYR A 1 239 ? -6.337 0.738 1.097 1.00 98.69 239 TYR A O 1
ATOM 1821 N N . ILE A 1 240 ? -7.367 0.818 -0.902 1.00 98.81 240 ILE A N 1
ATOM 1822 C CA . ILE A 1 240 ? -6.223 0.360 -1.692 1.00 98.81 240 ILE A CA 1
ATOM 1823 C C . ILE A 1 240 ? -5.840 1.478 -2.650 1.00 98.81 240 ILE A C 1
ATOM 1825 O O . ILE A 1 240 ? -6.680 1.942 -3.421 1.00 98.81 240 ILE A O 1
ATOM 1829 N N . TYR A 1 241 ? -4.593 1.919 -2.571 1.00 98.81 241 TYR A N 1
ATOM 1830 C CA . TYR A 1 241 ? -3.988 2.939 -3.415 1.00 98.81 241 TYR A CA 1
ATOM 1831 C C . TYR A 1 241 ? -2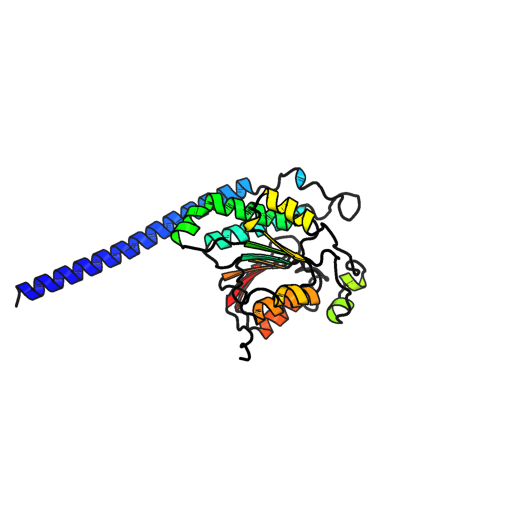.940 2.258 -4.295 1.00 98.81 241 TYR A C 1
ATOM 1833 O O . TYR A 1 241 ? -2.147 1.482 -3.786 1.00 98.81 241 TYR A O 1
ATOM 1841 N N . PHE A 1 242 ? -2.975 2.530 -5.592 1.00 98.69 242 PHE A N 1
ATOM 1842 C CA . PHE A 1 242 ? -2.068 2.009 -6.611 1.00 98.69 242 PHE A CA 1
ATOM 1843 C C . PHE A 1 242 ? -1.284 3.169 -7.209 1.00 98.69 242 PHE A C 1
ATOM 1845 O O . PHE A 1 242 ? -1.915 4.010 -7.869 1.00 98.69 242 PHE A O 1
ATOM 1852 N N . ASP A 1 243 ? 0.028 3.230 -6.981 1.00 97.31 243 ASP A N 1
ATOM 1853 C CA . ASP A 1 243 ? 0.857 4.329 -7.479 1.00 97.31 243 ASP A CA 1
ATOM 1854 C C . ASP A 1 243 ? 1.047 4.225 -8.989 1.00 97.31 243 ASP A C 1
ATOM 1856 O O . ASP A 1 243 ? 0.766 5.186 -9.704 1.00 97.31 243 ASP A O 1
ATOM 1860 N N . ASP A 1 244 ? 1.321 3.023 -9.498 1.00 96.25 244 ASP A N 1
ATOM 1861 C CA . ASP A 1 244 ? 1.689 2.748 -10.891 1.00 96.25 244 ASP A CA 1
ATOM 1862 C C . ASP A 1 244 ? 0.519 2.351 -11.794 1.00 96.25 244 ASP A C 1
ATOM 1864 O O . ASP A 1 244 ? 0.693 1.757 -12.867 1.00 96.25 244 ASP A O 1
ATOM 1868 N N . TRP A 1 245 ? -0.709 2.706 -11.412 1.00 97.81 245 TRP A N 1
ATOM 1869 C CA . TRP A 1 245 ? -1.910 2.220 -12.091 1.00 97.81 245 TRP A CA 1
ATOM 1870 C C . TRP A 1 245 ? -1.896 2.445 -13.611 1.00 97.81 245 TRP A C 1
ATOM 1872 O O . TRP A 1 245 ? -2.396 1.619 -14.368 1.00 97.81 245 TRP A O 1
ATOM 1882 N N . SER A 1 246 ? -1.370 3.566 -14.103 1.00 96.44 246 SER A N 1
ATOM 1883 C CA . SER A 1 246 ? -1.359 3.910 -15.535 1.00 96.44 246 SER A CA 1
ATOM 1884 C C . SER A 1 246 ? 0.005 3.742 -16.204 1.00 96.44 246 SER A C 1
ATOM 1886 O O . SER A 1 246 ? 0.146 4.090 -17.381 1.00 96.44 246 SER A O 1
ATOM 1888 N N . CYS A 1 247 ? 0.975 3.155 -15.502 1.00 94.69 247 CYS A N 1
ATOM 1889 C CA . CYS A 1 247 ? 2.221 2.688 -16.096 1.00 94.69 247 CYS A CA 1
ATOM 1890 C C . CYS A 1 247 ? 1.947 1.622 -17.174 1.00 94.69 247 CYS A C 1
ATOM 1892 O O . CYS A 1 247 ? 0.817 1.157 -17.353 1.00 94.69 247 CYS A O 1
ATOM 1894 N N . ASN A 1 248 ? 2.960 1.279 -17.978 1.00 96.62 248 ASN A N 1
ATOM 1895 C CA . ASN A 1 248 ? 2.804 0.363 -19.114 1.00 96.62 248 ASN A CA 1
ATOM 1896 C C . ASN A 1 248 ? 1.718 0.809 -20.110 1.00 96.62 248 ASN A C 1
ATOM 1898 O O . ASN A 1 248 ? 0.917 0.009 -20.591 1.00 96.62 248 ASN A O 1
ATOM 1902 N N . ARG A 1 249 ? 1.694 2.113 -20.424 1.00 96.31 249 ARG A N 1
ATOM 1903 C CA . ARG A 1 249 ? 0.736 2.741 -21.360 1.00 96.31 249 ARG A CA 1
ATOM 1904 C C . ARG A 1 249 ? -0.732 2.566 -20.940 1.00 96.31 249 ARG A C 1
ATOM 1906 O O . ARG A 1 249 ? -1.616 2.585 -21.795 1.00 96.31 249 ARG A O 1
ATOM 1913 N N . ALA A 1 250 ? -0.987 2.405 -19.639 1.00 96.38 250 ALA A N 1
ATOM 1914 C CA . ALA A 1 250 ? -2.301 2.115 -19.067 1.00 96.38 250 ALA A CA 1
ATOM 1915 C C . ALA A 1 250 ? -2.977 0.856 -19.649 1.00 96.38 250 ALA A C 1
ATOM 1917 O O . ALA A 1 250 ? -4.207 0.726 -19.595 1.00 96.38 250 ALA A O 1
ATOM 1918 N N . ASP A 1 251 ? -2.186 -0.064 -20.205 1.00 97.81 251 ASP A N 1
ATOM 1919 C CA . ASP A 1 251 ? -2.682 -1.290 -20.814 1.00 97.81 251 ASP A CA 1
ATOM 1920 C C . ASP A 1 251 ? -3.165 -2.265 -19.717 1.00 97.81 251 ASP A C 1
ATOM 1922 O O . ASP A 1 251 ? -2.405 -2.611 -18.808 1.00 97.81 251 ASP A O 1
ATOM 1926 N N . PRO A 1 252 ? -4.427 -2.736 -19.766 1.00 96.94 252 PRO A N 1
ATOM 1927 C CA . PRO A 1 252 ? -4.968 -3.662 -18.773 1.00 96.94 252 PRO A CA 1
ATOM 1928 C C . PRO A 1 252 ? -4.317 -5.059 -18.788 1.00 96.94 252 PRO A C 1
ATOM 1930 O O . PRO A 1 252 ? -4.684 -5.908 -17.971 1.00 96.94 252 PRO A O 1
ATOM 1933 N N . ALA A 1 253 ? -3.414 -5.352 -19.725 1.00 97.94 253 ALA A N 1
ATOM 1934 C CA . ALA A 1 253 ? -2.674 -6.607 -19.803 1.00 97.94 253 ALA A CA 1
ATOM 1935 C C . ALA A 1 253 ? -1.384 -6.636 -18.962 1.00 97.94 253 ALA A C 1
ATOM 1937 O O . ALA A 1 253 ? -0.766 -7.702 -18.882 1.00 97.94 253 ALA A O 1
ATOM 1938 N N . PHE A 1 254 ? -0.998 -5.527 -18.319 1.00 98.31 254 PHE A N 1
ATOM 1939 C CA . PHE A 1 254 ? 0.271 -5.401 -17.592 1.00 98.31 254 PHE A CA 1
ATOM 1940 C C . PHE A 1 254 ? 0.125 -4.719 -16.224 1.00 98.31 254 PHE A C 1
ATOM 1942 O O . PHE A 1 254 ? -0.916 -4.136 -15.911 1.00 98.31 254 PHE A O 1
ATOM 1949 N N . GLY A 1 255 ? 1.197 -4.809 -15.429 1.00 97.94 255 GLY A N 1
ATOM 1950 C CA . GLY A 1 255 ? 1.369 -4.121 -14.148 1.00 97.94 255 GLY A CA 1
ATOM 1951 C C . GLY A 1 255 ? 0.221 -4.321 -13.158 1.00 97.94 255 GLY A C 1
ATOM 1952 O O . GLY A 1 255 ? -0.498 -5.327 -13.169 1.00 97.94 255 GLY A O 1
ATOM 1953 N N . GLU A 1 256 ? 0.021 -3.306 -12.325 1.00 98.44 256 GLU A N 1
ATOM 1954 C CA . GLU A 1 256 ? -0.973 -3.297 -11.251 1.00 98.44 256 GLU A CA 1
ATOM 1955 C C . GLU A 1 256 ? -2.415 -3.447 -11.750 1.00 98.44 256 GLU A C 1
ATOM 1957 O O . GLU A 1 256 ? -3.234 -4.095 -11.099 1.00 98.44 256 GLU A O 1
ATOM 1962 N N . ARG A 1 257 ? -2.737 -2.932 -12.947 1.00 98.00 257 ARG A N 1
ATOM 1963 C CA . ARG A 1 257 ? -4.072 -3.090 -13.556 1.00 98.00 257 ARG A CA 1
ATOM 1964 C C . ARG A 1 257 ? -4.439 -4.545 -13.746 1.00 98.00 257 ARG A C 1
ATOM 1966 O O . ARG A 1 257 ? -5.564 -4.955 -13.443 1.00 98.00 257 ARG A O 1
ATOM 1973 N N . ARG A 1 258 ? -3.500 -5.316 -14.292 1.00 98.56 258 ARG A N 1
ATOM 1974 C CA . ARG A 1 258 ? -3.713 -6.738 -14.506 1.00 98.56 258 ARG A CA 1
ATOM 1975 C C . ARG A 1 258 ? -3.775 -7.479 -13.178 1.00 98.56 258 ARG A C 1
ATOM 1977 O O . ARG A 1 258 ? -4.698 -8.271 -13.002 1.00 98.56 258 ARG A O 1
ATOM 1984 N N . ALA A 1 259 ? -2.857 -7.184 -12.257 1.00 98.75 259 ALA A N 1
ATOM 1985 C CA . ALA A 1 259 ? -2.828 -7.806 -10.935 1.00 98.75 259 ALA A CA 1
ATOM 1986 C C . ALA A 1 259 ? -4.147 -7.587 -10.176 1.00 98.75 259 ALA A C 1
ATOM 1988 O O . ALA A 1 259 ? -4.765 -8.541 -9.700 1.00 98.75 259 ALA A O 1
ATOM 1989 N N . TRP A 1 260 ? -4.645 -6.347 -10.153 1.00 98.69 260 TRP A N 1
ATOM 1990 C CA . TRP A 1 260 ? -5.930 -6.012 -9.550 1.00 98.69 260 TRP A CA 1
ATOM 1991 C C . TRP A 1 260 ? -7.089 -6.755 -10.207 1.00 98.69 260 TRP A C 1
ATOM 1993 O O . TRP A 1 260 ? -7.884 -7.370 -9.503 1.00 98.69 260 TRP A O 1
ATOM 2003 N N . ARG A 1 261 ? -7.181 -6.752 -11.545 1.00 98.56 261 ARG A N 1
ATOM 2004 C CA . ARG A 1 261 ? -8.250 -7.466 -12.266 1.00 98.56 261 ARG A CA 1
ATOM 2005 C C . ARG A 1 261 ? -8.277 -8.951 -11.902 1.00 98.56 261 ARG A C 1
ATOM 2007 O O . ARG A 1 261 ? -9.347 -9.491 -11.636 1.00 98.56 261 ARG A O 1
ATOM 2014 N N . GLU A 1 262 ? -7.117 -9.601 -11.901 1.00 98.75 262 GLU A N 1
ATOM 2015 C CA . GLU A 1 262 ? -7.015 -11.028 -11.590 1.00 98.75 262 GLU A CA 1
ATOM 2016 C C . GLU A 1 262 ? -7.337 -11.315 -10.117 1.00 98.75 262 GLU A C 1
ATOM 2018 O O . GLU A 1 262 ? -8.026 -12.291 -9.827 1.00 98.75 262 GLU A O 1
ATOM 2023 N N . CYS A 1 263 ? -6.944 -10.439 -9.187 1.00 98.75 263 CYS A N 1
ATOM 2024 C CA . CYS A 1 263 ? -7.342 -10.548 -7.782 1.00 98.75 263 CYS A CA 1
ATOM 2025 C C . CYS A 1 263 ? -8.849 -10.332 -7.579 1.00 98.75 263 CYS A C 1
ATOM 2027 O O . CYS A 1 263 ? -9.476 -11.085 -6.834 1.00 98.75 263 CYS A O 1
ATOM 2029 N N . VAL A 1 264 ? -9.453 -9.354 -8.264 1.00 98.75 264 VAL A N 1
ATOM 2030 C CA . VAL A 1 264 ? -10.906 -9.113 -8.236 1.00 98.75 264 VAL A CA 1
ATOM 2031 C C . VAL A 1 264 ? -11.663 -10.363 -8.660 1.00 98.75 264 VAL A C 1
ATOM 2033 O O . VAL A 1 264 ? -12.610 -10.761 -7.983 1.00 98.75 264 VAL A O 1
ATOM 2036 N N . GLU A 1 265 ? -11.233 -11.004 -9.745 1.00 98.50 265 GLU A N 1
ATOM 2037 C CA . GLU A 1 265 ? -11.841 -12.241 -10.227 1.00 98.50 265 GLU A CA 1
ATOM 2038 C C . GLU A 1 265 ? -11.613 -13.405 -9.252 1.00 98.50 265 GLU A C 1
ATOM 2040 O O . GLU A 1 265 ? -12.572 -14.067 -8.846 1.00 98.50 265 GLU A O 1
ATOM 2045 N N . ARG A 1 266 ? -10.360 -13.624 -8.830 1.00 98.44 266 ARG A N 1
ATOM 2046 C CA . ARG A 1 266 ? -9.962 -14.744 -7.963 1.00 98.44 266 ARG A CA 1
ATOM 2047 C C . ARG A 1 266 ? -10.669 -14.718 -6.612 1.00 98.44 266 ARG A C 1
ATOM 2049 O O . ARG A 1 266 ? -11.169 -15.751 -6.173 1.00 98.44 266 ARG A O 1
ATOM 2056 N N . PHE A 1 267 ? -10.716 -13.556 -5.968 1.00 98.56 267 PHE A N 1
ATOM 2057 C CA . PHE A 1 267 ? -11.246 -13.401 -4.611 1.00 98.56 267 PHE A CA 1
ATOM 2058 C C . PHE A 1 267 ? -12.656 -12.810 -4.585 1.00 98.56 267 PHE A C 1
ATOM 2060 O O . PHE A 1 267 ? -13.171 -12.531 -3.509 1.00 98.56 267 PHE A O 1
ATOM 2067 N N . ARG A 1 268 ? -13.303 -12.622 -5.746 1.00 98.31 268 ARG A N 1
ATOM 2068 C CA . ARG A 1 268 ? -14.655 -12.040 -5.861 1.00 98.31 268 ARG A CA 1
ATOM 2069 C C . ARG A 1 268 ? -14.779 -10.733 -5.072 1.00 98.31 268 ARG A C 1
ATOM 2071 O O . ARG A 1 268 ? -15.687 -10.574 -4.261 1.00 98.31 268 ARG A O 1
ATOM 2078 N N . ILE A 1 269 ? -13.817 -9.837 -5.280 1.00 98.69 269 ILE A N 1
ATOM 2079 C CA . ILE A 1 269 ? -13.714 -8.590 -4.521 1.00 98.69 269 ILE A CA 1
ATOM 2080 C C . ILE A 1 269 ? -14.873 -7.671 -4.914 1.00 98.69 269 ILE A C 1
ATOM 2082 O O . ILE A 1 269 ? -15.010 -7.288 -6.077 1.00 98.69 269 ILE A O 1
ATOM 2086 N N . GLU A 1 270 ? -15.675 -7.274 -3.933 1.00 98.69 270 GLU A N 1
ATOM 2087 C CA . GLU A 1 270 ? -16.642 -6.191 -4.060 1.00 98.69 270 GLU A CA 1
ATOM 2088 C C . GLU A 1 270 ? -15.956 -4.876 -3.693 1.00 98.69 270 GLU A C 1
ATOM 2090 O O . GLU A 1 270 ? -15.409 -4.738 -2.598 1.00 98.69 270 GLU A O 1
ATOM 2095 N N . TYR A 1 271 ? -15.971 -3.892 -4.593 1.00 98.69 271 TYR A N 1
ATOM 2096 C CA . TYR A 1 271 ? -15.250 -2.638 -4.384 1.00 98.69 271 TYR A CA 1
ATOM 2097 C C . TYR A 1 271 ? -15.943 -1.430 -5.023 1.00 98.69 271 TYR A C 1
ATOM 2099 O O . TYR A 1 271 ? -16.737 -1.557 -5.956 1.00 98.69 271 TYR A O 1
ATOM 2107 N N . SER A 1 272 ? -15.598 -0.240 -4.532 1.00 98.62 272 SER A N 1
ATOM 2108 C CA . SER A 1 272 ? -15.875 1.040 -5.189 1.00 98.62 272 SER A CA 1
ATOM 2109 C C . SER A 1 272 ? -14.592 1.620 -5.763 1.00 98.62 272 SER A C 1
ATOM 2111 O O . SER A 1 272 ? -13.584 1.717 -5.067 1.00 98.62 272 SER A O 1
ATOM 2113 N N . ASP A 1 273 ? -14.647 2.053 -7.017 1.00 98.25 273 ASP A N 1
ATOM 2114 C CA . ASP A 1 273 ? -13.590 2.835 -7.650 1.00 98.25 273 ASP A CA 1
ATOM 2115 C C . ASP A 1 273 ? -13.710 4.305 -7.237 1.00 98.25 273 ASP A C 1
ATOM 2117 O O . ASP A 1 273 ? -14.733 4.943 -7.489 1.00 98.25 273 ASP A O 1
ATOM 2121 N N . GLN A 1 274 ? -12.677 4.823 -6.574 1.00 97.12 274 GLN A N 1
ATOM 2122 C CA . GLN A 1 274 ? -12.635 6.189 -6.047 1.00 97.12 274 GLN A CA 1
ATOM 2123 C C . GLN A 1 274 ? -11.898 7.151 -6.996 1.00 97.12 274 GLN A C 1
ATOM 2125 O O . GLN A 1 274 ? -11.664 8.310 -6.645 1.00 97.12 274 GLN A O 1
ATOM 2130 N N . GLY A 1 275 ? -11.536 6.684 -8.197 1.00 96.81 275 GLY A N 1
ATOM 2131 C CA . GLY A 1 275 ? -10.857 7.471 -9.218 1.00 96.81 275 GLY A CA 1
ATOM 2132 C C . GLY A 1 275 ? -9.354 7.664 -8.971 1.00 96.81 275 GLY A C 1
ATOM 2133 O O . GLY A 1 275 ? -8.768 7.034 -8.084 1.00 96.81 275 GLY A O 1
ATOM 2134 N N . PRO A 1 276 ? -8.700 8.504 -9.795 1.00 96.31 276 PRO A N 1
ATOM 2135 C CA . PRO A 1 276 ? -7.286 8.822 -9.637 1.00 96.31 276 PRO A CA 1
ATOM 2136 C C . PRO A 1 276 ? -7.030 9.645 -8.369 1.00 96.31 276 PRO A C 1
ATOM 2138 O O . PRO A 1 276 ? -7.895 10.411 -7.939 1.00 96.31 276 PRO A O 1
ATOM 2141 N N . TYR A 1 277 ? -5.829 9.514 -7.801 1.00 92.19 277 TYR A N 1
ATOM 2142 C CA . TYR A 1 277 ? -5.372 10.356 -6.685 1.00 92.19 277 TYR A CA 1
ATOM 2143 C C . TYR A 1 277 ? -4.113 11.182 -6.995 1.00 92.19 277 TYR A C 1
ATOM 2145 O O . TYR A 1 277 ? -3.876 12.187 -6.333 1.00 92.19 277 TYR A O 1
ATOM 2153 N N . ALA A 1 278 ? -3.350 10.799 -8.020 1.00 89.44 278 ALA A N 1
ATOM 2154 C CA . ALA A 1 278 ? -2.276 11.590 -8.618 1.00 89.44 278 ALA A CA 1
ATOM 2155 C C . ALA A 1 278 ? -2.176 11.262 -10.124 1.00 89.44 278 ALA A C 1
ATOM 2157 O O . ALA A 1 278 ? -3.141 10.759 -10.706 1.00 89.44 278 ALA A O 1
ATOM 2158 N N . LEU A 1 279 ? -1.057 11.597 -10.779 1.00 85.94 279 LEU A N 1
ATOM 2159 C CA . LEU A 1 279 ? -0.952 11.669 -12.244 1.00 85.94 279 LEU A CA 1
ATOM 2160 C C . LEU A 1 279 ? -1.276 10.347 -12.955 1.00 85.94 279 LEU A C 1
ATOM 2162 O O . LEU A 1 279 ? -2.017 10.344 -13.940 1.00 85.94 279 LEU A O 1
ATOM 2166 N N . PHE A 1 280 ? -0.722 9.241 -12.469 1.00 91.38 280 PHE A N 1
ATOM 2167 C CA . PHE A 1 280 ? -0.911 7.912 -13.052 1.00 91.38 280 PHE A CA 1
ATOM 2168 C C . PHE A 1 280 ? -1.554 6.910 -12.085 1.00 91.38 280 PHE A C 1
ATOM 2170 O O . PHE A 1 280 ? -1.816 5.784 -12.497 1.00 91.38 280 PHE A O 1
ATOM 2177 N N . CYS A 1 281 ? -1.926 7.341 -10.880 1.00 96.69 281 CYS A N 1
ATOM 2178 C CA . CYS A 1 281 ? -2.398 6.483 -9.796 1.00 96.69 281 CYS A CA 1
ATOM 2179 C C . CYS A 1 281 ? -3.907 6.217 -9.798 1.00 96.69 281 CYS A C 1
ATOM 2181 O O . CYS A 1 281 ? -4.690 6.915 -10.456 1.00 96.69 281 CYS A O 1
ATOM 2183 N N . ARG A 1 282 ? -4.352 5.263 -8.972 1.00 98.12 282 ARG A N 1
ATOM 2184 C CA . ARG A 1 282 ? -5.780 5.011 -8.709 1.00 98.12 282 ARG A CA 1
ATOM 2185 C C . ARG A 1 282 ? -6.033 4.495 -7.304 1.00 98.12 282 ARG A C 1
ATOM 2187 O O . ARG A 1 282 ? -5.160 3.893 -6.698 1.00 98.12 282 ARG A O 1
ATOM 2194 N N . ARG A 1 283 ? -7.240 4.715 -6.782 1.00 98.12 283 ARG A N 1
ATOM 2195 C CA . ARG A 1 283 ? -7.638 4.193 -5.471 1.00 98.12 283 ARG A CA 1
ATOM 2196 C C . ARG A 1 283 ? -9.013 3.540 -5.474 1.00 98.12 283 ARG A C 1
ATOM 2198 O O . ARG A 1 283 ? -9.915 3.940 -6.211 1.00 98.12 283 ARG A O 1
ATOM 2205 N N . PHE A 1 284 ? -9.168 2.559 -4.597 1.00 98.62 284 PHE A N 1
ATOM 2206 C CA . PHE A 1 284 ? -10.364 1.746 -4.431 1.00 98.62 284 PHE A CA 1
ATOM 2207 C C . PHE A 1 284 ? -10.725 1.608 -2.950 1.00 98.62 284 PHE A C 1
ATOM 2209 O O . PHE A 1 284 ? -9.865 1.697 -2.076 1.00 98.62 284 PHE A O 1
ATOM 2216 N N . THR A 1 285 ? -12.001 1.354 -2.673 1.00 98.62 285 THR A N 1
ATOM 2217 C CA . THR A 1 285 ? -12.489 0.938 -1.350 1.00 98.62 285 THR A CA 1
ATOM 2218 C C . THR A 1 285 ? -13.026 -0.480 -1.451 1.00 98.62 285 THR A C 1
ATOM 2220 O O . THR A 1 285 ? -13.867 -0.737 -2.311 1.00 98.62 285 THR A O 1
ATOM 2223 N N . VAL A 1 286 ? -12.577 -1.381 -0.581 1.00 98.62 286 VAL A N 1
ATOM 2224 C CA . VAL A 1 286 ? -13.025 -2.782 -0.539 1.00 98.62 286 VAL A CA 1
ATOM 2225 C C . VAL A 1 286 ? -14.232 -2.926 0.388 1.00 98.62 286 VAL A C 1
ATOM 2227 O O . VAL A 1 286 ? -14.194 -2.482 1.532 1.00 98.62 286 VAL A O 1
ATOM 2230 N N . HIS A 1 287 ? -15.298 -3.573 -0.081 1.00 97.81 287 HIS A N 1
ATOM 2231 C CA . HIS A 1 287 ? -16.542 -3.795 0.672 1.00 97.81 287 HIS A CA 1
ATOM 2232 C C . HIS A 1 287 ? -16.693 -5.229 1.168 1.00 97.81 287 HIS A C 1
ATOM 2234 O O . HIS A 1 287 ? -17.240 -5.436 2.255 1.00 97.81 287 HIS A O 1
ATOM 2240 N N . ASP A 1 288 ? -16.227 -6.192 0.373 1.00 98.06 288 ASP A N 1
ATOM 2241 C CA . ASP A 1 288 ? -16.236 -7.621 0.688 1.00 98.06 288 ASP A CA 1
ATOM 2242 C C . ASP A 1 288 ? -15.296 -8.397 -0.253 1.00 98.06 288 ASP A C 1
ATOM 2244 O O . ASP A 1 288 ? -14.888 -7.873 -1.291 1.00 98.06 288 ASP A O 1
ATOM 2248 N N . TYR A 1 289 ? -14.939 -9.629 0.108 1.00 98.19 289 TYR A N 1
ATOM 2249 C CA . TYR A 1 289 ? -14.209 -10.584 -0.738 1.00 98.19 289 TYR A CA 1
ATOM 2250 C C . TYR A 1 289 ? -14.234 -11.985 -0.108 1.00 98.19 289 TYR A C 1
ATOM 2252 O O . TYR A 1 289 ? -14.653 -12.183 1.031 1.00 98.19 289 TYR A O 1
ATOM 2260 N N . GLN A 1 290 ? -13.752 -12.978 -0.847 1.00 97.56 290 GLN A N 1
ATOM 2261 C CA . GLN A 1 290 ? -13.671 -14.368 -0.420 1.00 97.56 290 GLN A CA 1
ATOM 2262 C C . GLN A 1 290 ? -12.200 -14.774 -0.264 1.00 97.56 290 GLN A C 1
ATOM 2264 O O . GLN A 1 290 ? -11.540 -15.013 -1.279 1.00 97.56 290 GLN A O 1
ATOM 2269 N N . PRO A 1 291 ? -11.668 -14.833 0.975 1.00 94.38 291 PRO A N 1
ATOM 2270 C CA . PRO A 1 291 ? -10.315 -15.322 1.213 1.00 94.38 291 PRO A CA 1
ATOM 2271 C C . PRO A 1 291 ? -10.205 -16.808 0.868 1.00 94.38 291 PRO A C 1
ATOM 2273 O O . PRO A 1 291 ? -11.209 -17.515 0.732 1.00 94.38 291 PRO A O 1
ATOM 2276 N N . GLU A 1 292 ? -8.975 -17.304 0.767 1.00 90.69 292 GLU A N 1
ATOM 2277 C CA . GLU A 1 292 ? -8.768 -18.739 0.629 1.00 90.69 292 GLU A CA 1
ATOM 2278 C C . GLU A 1 292 ? -9.216 -19.436 1.911 1.00 90.69 292 GLU A C 1
ATOM 2280 O O . GLU A 1 292 ? -8.894 -19.032 3.031 1.00 90.69 292 GLU A O 1
ATOM 2285 N N . THR A 1 293 ? -10.011 -20.493 1.754 1.00 76.62 293 THR A N 1
ATOM 2286 C CA . THR A 1 293 ? -10.395 -21.332 2.882 1.00 76.62 293 THR A CA 1
ATOM 2287 C C . THR A 1 293 ? -9.130 -21.939 3.449 1.00 76.62 293 THR A C 1
ATOM 2289 O O . THR A 1 293 ? -8.446 -22.668 2.730 1.00 76.62 293 THR A O 1
ATOM 2292 N N . ALA A 1 294 ? -8.839 -21.675 4.723 1.00 57.31 294 ALA A N 1
ATOM 2293 C CA . ALA A 1 294 ? -7.780 -22.382 5.420 1.00 57.31 294 ALA A CA 1
ATOM 2294 C C . ALA A 1 294 ? -8.034 -23.888 5.265 1.00 57.31 294 ALA A C 1
ATOM 2296 O O . ALA A 1 294 ? -9.012 -24.420 5.795 1.00 57.31 294 ALA A O 1
ATOM 2297 N N . THR A 1 295 ? -7.200 -24.570 4.482 1.00 46.28 295 THR A N 1
ATOM 2298 C CA . THR A 1 295 ? -7.127 -26.026 4.523 1.00 46.28 295 THR A CA 1
ATOM 2299 C C . THR A 1 295 ? -6.600 -26.367 5.908 1.00 46.28 295 THR A C 1
ATOM 2301 O O . THR A 1 295 ? -5.415 -26.170 6.176 1.00 46.28 295 THR A O 1
ATOM 2304 N N . GLY A 1 296 ? -7.522 -26.720 6.807 1.00 39.59 296 GLY A N 1
ATOM 2305 C CA . GLY A 1 296 ? -7.212 -27.170 8.162 1.00 39.59 296 GLY A CA 1
ATOM 2306 C C . GLY A 1 296 ? -6.447 -28.483 8.189 1.00 39.59 296 GLY A C 1
ATOM 2307 O O . GLY A 1 296 ? -6.416 -29.185 7.151 1.00 39.59 296 GLY A O 1
#

Foldseek 3Di:
DVVVVVVVVVVVVVVVVVVVVVVVVCVVVVVVLLVLLVVLVVVVLVVLPPPDVVLQPDCDPVVPGPPCSVQLSLLLSLVLVLLSVCLNVVFAAAAEEAQQQAVSSVLSNLQSLLSCCVRSVVSCVVVVHDRHAYEYEDQLQAAAQQPDPQSCPFPCVVVVVRHGSPSRHDDQVRSLVSSCVRHPSVRYHYFHRALLPRLLPDDLPHAAQEYEYAQFFLVSLLSNLVSCQQSVRYTAFHKYKYSQCCPSVNDCSTDNNVSVVVSCVVFVWDWDWPAASGDRMTMITTHDTHHNDPPD

Radius of gyration: 22.72 Å; chains: 1; bounding box: 76×50×62 Å

Organism: NCBI:txid2843330

pLDDT: mean 83.1, std 20.02, range [37.56, 98.94]

Sequence (296 aa):
MLGLLKKKLREAVDRRVMHLMTQHVDRLVGRLVRQQMADELESLRGGLAVDDPRYVGSQGWTGYGDPFAFHTAAAASALAEGVAACYGFDVDGHIAEFGTMTGATARGLARAMASCDTHLAHAVQVYGSPRRELHLFDSFEGLPAADNPVDAASPHVQDGIWPPGSCRGLTPEQLFAVVTEYLAEDRVRIFPGWFADTVPALPAETRYALIHVDADLYVSAMDVLGNLFARGMVTKGAYIYFDDWSCNRADPAFGERRAWRECVERFRIEYSDQGPYALFCRRFTVHDYQPETATG

Secondary structure (DSSP, 8-state):
-HHHHHHHHHHHHHHHHHHHHHHHHHHHHHHHHHHHHHHHHHHHHHHT-S--TTSTT---TTSS--TTHHHHHHHHHHHHHHHHHHHHTT--SEEEEE--TTSHHHHHHHHHHHHHHHHSHHHHHHH-PPPPPEEEEE-SS-SPP--SHHHHTSHHHHTTSS-TTTT----HHHHHHHHTTTS-GGGEEEEES-HHHHTTTS-TT--EEEEEE---SHHHHHHHHHHHHHTT-EEEEEEEEETTTTTGGG-TTSHHHHHHHHHHHHHT-EEEE---SSSS-EEEEEEE--PPP---

InterPro domains:
  IPR008884 Macrocin-O-methyltransferase [PF05711] (121-247)
  IPR008884 Macrocin-O-methyltransferase [PTHR40036] (89-273)